Protein AF-A0A740H7C3-F1 (afdb_monomer_lite)

Radius of gyration: 22.38 Å; chains: 1; bounding box: 56×28×65 Å

pLDDT: mean 82.79, std 11.09, range [49.22, 95.62]

Secondary structure (DSSP, 8-state):
---SSS----EEEEEEE--GGGS-HHHHS----EEEEESSSEEEEEEETTEEEEEEEE-SEEEEE-HHHHGGGT--SEEEEEEEEETTS-EEEEEEEE---TT---TT-EEEEEEEEEE--SS--S---EEEEEEEEEEEGGGEEEEEEEEEETTEEEEEEEEEEE-GGG-EEEEEEEEEEEEETTEEEEEEE-

Foldseek 3Di:
DDCQFHHDFDFDFDKDWDDCVPPDQLQWDDDDKDKDFAQAFKWKFKDDPNHTQDIDTDGGTIDIDGSVRRVVSPDDAFKIWIWIQHPVRDIDIDIWGGADDRQFGYAADKTKMWDWGFGDDPDDPDGRWTKIKIKMKHHHPQQKIWIWIWIDTPFKIKIKTKMKGQPTPVHIDIDMKMWMWGHDPVDIDIDIDD

Organism: Salmonella enterica (NCBI:txid28901)

Sequence (194 aa):
TSADLFDSVPFRGFSLNKDESMIPFSQRTYYPTIRGIAKTNATVEVRQNGYLIYSTSVPPGQFEIGREQIADLGVGVGVLDVSIYEKNGQVQNYTVPYSTPVLSLPDGYSKYSVTIGRYREVNNDYIDPVFFEGTYIYGLPYGFTLFGGVQWVNIYNSYAIGASKDIGEYGALSFDWKTSVSKTDTSNENGHAY

InterPro domains:
  IPR000015 Outer membrane usher protein [PF00577] (1-194)
  IPR000015 Outer membrane usher protein [PTHR30451] (1-194)

Structure (mmCIF, N/CA/C/O backbone):
data_AF-A0A740H7C3-F1
#
_entry.id   AF-A0A740H7C3-F1
#
loop_
_atom_site.group_PDB
_atom_site.id
_atom_site.type_symbol
_atom_site.label_atom_id
_atom_site.label_alt_id
_atom_site.label_comp_id
_atom_site.label_asym_id
_atom_site.label_entity_id
_atom_site.label_seq_id
_atom_site.pdbx_PDB_ins_code
_atom_site.Cartn_x
_atom_site.Cartn_y
_atom_site.Cartn_z
_atom_site.occupancy
_atom_site.B_iso_or_equiv
_atom_site.auth_seq_id
_atom_site.auth_comp_id
_atom_site.auth_asym_id
_atom_site.auth_atom_id
_atom_site.pdbx_PDB_model_num
ATOM 1 N N . THR A 1 1 ? 6.831 2.664 -20.313 1.00 73.50 1 THR A N 1
ATOM 2 C CA . THR A 1 1 ? 6.142 1.536 -19.643 1.00 73.50 1 THR A CA 1
ATOM 3 C C . THR A 1 1 ? 5.603 2.015 -18.300 1.00 73.50 1 THR A C 1
ATOM 5 O O . THR A 1 1 ? 5.651 3.227 -18.078 1.00 73.50 1 THR A O 1
ATOM 8 N N . SER A 1 2 ? 5.043 1.160 -17.432 1.00 77.06 2 SER A N 1
ATOM 9 C CA . SER A 1 2 ? 4.686 1.613 -16.075 1.00 77.06 2 SER A CA 1
ATOM 10 C C . SER A 1 2 ? 5.958 1.816 -15.249 1.00 77.06 2 SER A C 1
ATOM 12 O O . SER A 1 2 ? 6.852 0.982 -15.303 1.00 77.06 2 SER A O 1
ATOM 14 N N . ALA A 1 3 ? 6.048 2.910 -14.491 1.00 77.56 3 ALA A N 1
ATOM 15 C CA . ALA A 1 3 ? 7.244 3.270 -13.716 1.00 77.56 3 ALA A CA 1
ATOM 16 C C . ALA A 1 3 ? 7.206 2.757 -12.262 1.00 77.56 3 ALA A C 1
ATOM 18 O O . ALA A 1 3 ? 7.859 3.324 -11.392 1.00 77.56 3 ALA A O 1
ATOM 19 N N . ASP A 1 4 ? 6.378 1.748 -11.972 1.00 79.81 4 ASP A N 1
ATOM 20 C CA . ASP A 1 4 ? 6.144 1.316 -10.589 1.00 79.81 4 ASP A CA 1
ATOM 21 C C . ASP A 1 4 ? 7.359 0.586 -9.987 1.00 79.81 4 ASP A C 1
ATOM 23 O O . ASP A 1 4 ? 7.643 0.747 -8.807 1.00 79.81 4 ASP A O 1
ATOM 27 N N . LEU A 1 5 ? 8.075 -0.227 -10.774 1.00 81.56 5 LEU A N 1
ATOM 28 C CA . LEU A 1 5 ? 9.161 -1.088 -10.269 1.00 81.56 5 LEU A CA 1
ATOM 29 C C . LEU A 1 5 ? 10.468 -0.979 -11.067 1.00 81.56 5 LEU A C 1
ATOM 31 O O . LEU A 1 5 ? 11.555 -1.108 -10.499 1.00 81.56 5 LEU A O 1
ATOM 35 N N . PHE A 1 6 ? 10.354 -0.731 -12.372 1.00 83.62 6 PHE A N 1
ATOM 36 C CA . PHE A 1 6 ? 11.463 -0.482 -13.287 1.00 83.62 6 PHE A CA 1
ATOM 37 C C . PHE A 1 6 ? 11.373 0.937 -13.842 1.00 83.62 6 PHE A C 1
ATOM 39 O O . PHE A 1 6 ? 10.309 1.562 -13.817 1.00 83.62 6 PHE A O 1
ATOM 46 N N . ASP A 1 7 ? 12.486 1.426 -14.378 1.00 81.44 7 ASP A N 1
ATOM 47 C CA . ASP A 1 7 ? 12.512 2.719 -15.048 1.00 81.44 7 ASP A CA 1
ATOM 48 C C . ASP A 1 7 ? 11.622 2.696 -16.294 1.00 81.44 7 ASP A C 1
ATOM 50 O O . ASP A 1 7 ? 11.634 1.752 -17.089 1.00 81.44 7 ASP A O 1
ATOM 54 N N . SER A 1 8 ? 10.837 3.758 -16.479 1.00 83.31 8 SER A N 1
ATOM 55 C CA . SER A 1 8 ? 9.930 3.831 -17.619 1.00 83.31 8 SER A CA 1
ATOM 56 C C . SER A 1 8 ? 10.701 4.056 -18.909 1.00 83.31 8 SER A C 1
ATOM 58 O O . SER A 1 8 ? 11.404 5.055 -19.063 1.00 83.31 8 SER A O 1
ATOM 60 N N . VAL A 1 9 ? 10.488 3.165 -19.876 1.00 83.31 9 VAL A N 1
ATOM 61 C CA . VAL A 1 9 ? 11.081 3.295 -21.209 1.00 83.31 9 VAL A CA 1
ATOM 62 C C . VAL A 1 9 ? 10.035 3.651 -22.273 1.00 83.31 9 VAL A C 1
ATOM 64 O O . VAL A 1 9 ? 8.905 3.138 -22.233 1.00 83.31 9 VAL A O 1
ATOM 67 N N . PRO A 1 10 ? 10.366 4.527 -23.243 1.00 85.31 10 PRO A N 1
ATOM 68 C CA . PRO A 1 10 ? 9.538 4.761 -24.420 1.00 85.31 10 PRO A CA 1
ATOM 69 C C . PRO A 1 10 ? 9.540 3.532 -25.335 1.00 85.31 10 PRO A C 1
ATOM 71 O O . PRO A 1 10 ? 10.574 2.919 -25.593 1.00 85.31 10 PRO A O 1
ATOM 74 N N . PHE A 1 11 ? 8.369 3.179 -25.865 1.00 88.12 11 PHE A N 1
ATOM 75 C CA . PHE A 1 11 ? 8.230 2.004 -26.717 1.00 88.12 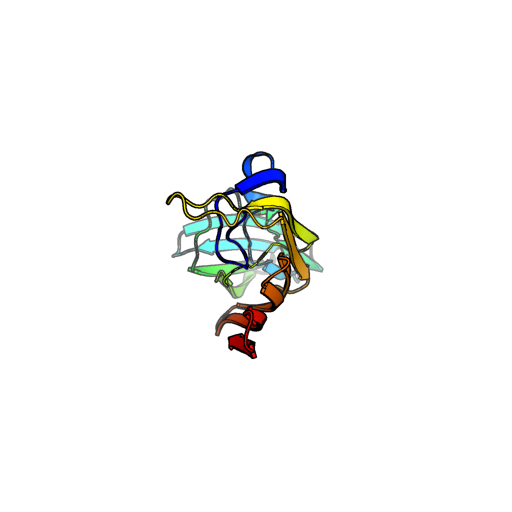11 PHE A CA 1
ATOM 76 C C . PHE A 1 11 ? 7.141 2.154 -27.771 1.00 88.12 11 PHE A C 1
ATOM 78 O O . PHE A 1 11 ? 6.242 2.992 -27.662 1.00 88.12 11 PHE A O 1
ATOM 85 N N . ARG A 1 12 ? 7.207 1.285 -28.781 1.00 89.56 12 ARG A N 1
ATOM 86 C CA . ARG A 1 12 ? 6.117 1.024 -29.722 1.00 89.56 12 ARG A CA 1
ATOM 87 C C . ARG A 1 12 ? 5.701 -0.438 -29.612 1.00 89.56 12 ARG A C 1
ATOM 89 O O . ARG A 1 12 ? 6.510 -1.331 -29.851 1.00 89.56 12 ARG A O 1
ATOM 96 N N . GLY A 1 13 ? 4.441 -0.685 -29.272 1.00 90.44 13 GLY A N 1
ATOM 97 C CA . GLY A 1 13 ? 3.931 -2.040 -29.086 1.00 90.44 13 GLY A CA 1
ATOM 98 C C . GLY A 1 13 ? 2.593 -2.063 -28.366 1.00 90.44 13 GLY A C 1
ATOM 99 O O . GLY A 1 13 ? 1.791 -1.141 -28.511 1.00 90.44 13 GLY A O 1
ATOM 100 N N . PHE A 1 14 ? 2.381 -3.116 -27.586 1.00 92.69 14 PHE A N 1
ATOM 101 C CA . PHE A 1 14 ? 1.163 -3.354 -26.826 1.00 92.69 14 PHE A CA 1
ATOM 102 C C . PHE A 1 14 ? 1.456 -3.271 -25.333 1.00 92.69 14 PHE A C 1
ATOM 104 O O . PHE A 1 14 ? 2.498 -3.726 -24.865 1.00 92.69 14 PHE A O 1
ATOM 111 N N . SER A 1 15 ? 0.523 -2.700 -24.582 1.00 92.19 15 SER A N 1
ATOM 112 C CA . SER A 1 15 ? 0.610 -2.622 -23.131 1.00 92.19 15 SER A CA 1
ATOM 113 C C . SER A 1 15 ? -0.772 -2.829 -22.537 1.00 92.19 15 SER A C 1
ATOM 115 O O . SER A 1 15 ? -1.747 -2.233 -22.995 1.00 92.19 15 SER A O 1
ATOM 117 N N . LEU A 1 16 ? -0.845 -3.714 -21.553 1.00 93.00 16 LEU A N 1
ATOM 118 C CA . LEU A 1 16 ? -2.026 -4.018 -20.769 1.00 93.00 16 LEU A CA 1
ATOM 119 C C . LEU A 1 16 ? -1.746 -3.571 -19.340 1.00 93.00 16 LEU A C 1
ATOM 121 O O . LEU A 1 16 ? -0.880 -4.130 -18.673 1.00 93.00 16 LEU A O 1
ATOM 125 N N . ASN A 1 17 ? -2.497 -2.579 -18.876 1.00 89.50 17 ASN A N 1
ATOM 126 C CA . ASN A 1 17 ? -2.363 -2.027 -17.536 1.00 89.50 17 ASN A CA 1
ATOM 127 C C . ASN A 1 17 ? -3.729 -1.982 -16.873 1.00 89.50 17 ASN A C 1
ATOM 129 O O . ASN A 1 17 ? -4.751 -1.814 -17.543 1.00 89.50 17 ASN A O 1
ATOM 133 N N . LYS A 1 18 ? -3.736 -2.076 -15.547 1.00 85.62 18 LYS A N 1
ATOM 134 C CA . LYS A 1 18 ? -4.922 -1.754 -14.762 1.00 85.62 18 LYS A CA 1
ATOM 135 C C . LYS A 1 18 ? -5.112 -0.234 -14.722 1.00 85.62 18 LYS A C 1
ATOM 137 O O . LYS A 1 18 ? -4.229 0.480 -14.257 1.00 85.62 18 LYS A O 1
ATOM 142 N N . ASP A 1 19 ? -6.256 0.250 -15.203 1.00 84.62 19 ASP A N 1
ATOM 143 C CA . ASP A 1 19 ? -6.607 1.672 -15.145 1.00 84.62 19 ASP A CA 1
ATOM 144 C C . ASP A 1 19 ? -7.125 2.042 -13.745 1.00 84.62 19 ASP A C 1
ATOM 146 O O . ASP A 1 19 ? -8.207 1.628 -13.326 1.00 84.62 19 ASP A O 1
ATOM 150 N N . GLU A 1 20 ? -6.335 2.818 -13.004 1.00 79.06 20 GLU A N 1
ATOM 151 C CA . GLU A 1 20 ? -6.676 3.265 -11.650 1.00 79.06 20 GLU A CA 1
ATOM 152 C C . GLU A 1 20 ? -7.762 4.352 -11.632 1.00 79.06 20 GLU A C 1
ATOM 154 O O . GLU A 1 20 ? -8.421 4.542 -10.606 1.00 79.06 20 GLU A O 1
ATOM 159 N N . SER A 1 21 ? -7.988 5.055 -12.747 1.00 78.88 21 SER A N 1
ATOM 160 C CA . SER A 1 21 ? -9.022 6.091 -12.841 1.00 78.88 21 SER A CA 1
ATOM 161 C C . SER A 1 21 ? -10.435 5.503 -12.842 1.00 78.88 21 SER A C 1
ATOM 163 O O . SER A 1 21 ? -11.366 6.139 -12.350 1.00 78.88 21 SER A O 1
ATOM 165 N N . MET A 1 22 ? -10.577 4.259 -13.310 1.00 84.75 22 MET A N 1
ATOM 166 C CA . MET A 1 22 ? -11.839 3.513 -13.319 1.00 84.75 22 MET A CA 1
ATOM 167 C C . MET A 1 22 ? -12.212 2.934 -11.949 1.00 84.75 22 MET A C 1
ATOM 169 O O . MET A 1 22 ? -13.297 2.378 -11.787 1.00 84.75 22 MET A O 1
ATOM 173 N N . ILE A 1 23 ? -11.315 3.032 -10.968 1.00 80.44 23 ILE A N 1
ATOM 174 C CA . ILE A 1 23 ? -11.479 2.439 -9.644 1.00 80.44 23 ILE A CA 1
ATOM 175 C C . ILE A 1 23 ? -11.736 3.564 -8.642 1.00 80.44 23 ILE A C 1
ATOM 177 O O . ILE A 1 23 ? -10.980 4.541 -8.635 1.00 80.44 23 ILE A O 1
ATOM 181 N N . PRO A 1 24 ? -12.774 3.452 -7.789 1.00 78.12 24 PRO A N 1
ATOM 182 C CA . PRO A 1 24 ? -13.050 4.442 -6.756 1.00 78.12 24 PRO A CA 1
ATOM 183 C C . PRO A 1 24 ? -11.811 4.746 -5.915 1.00 78.12 24 PRO A C 1
ATOM 185 O O . PRO A 1 24 ? -11.009 3.857 -5.620 1.00 78.12 24 PRO A O 1
ATOM 188 N N . PHE A 1 25 ? -11.657 6.007 -5.513 1.00 71.38 25 PHE A N 1
ATOM 189 C CA . PHE A 1 25 ? -10.492 6.457 -4.751 1.00 71.38 25 PHE A CA 1
ATOM 190 C C . PHE A 1 25 ? -10.277 5.623 -3.479 1.00 71.38 25 PHE A C 1
ATOM 192 O O . PHE A 1 25 ? -9.161 5.169 -3.215 1.00 71.38 25 PHE A O 1
ATOM 199 N N . SER A 1 26 ? -11.370 5.306 -2.782 1.00 70.50 26 SER A N 1
ATOM 200 C CA . SER A 1 26 ? -11.399 4.427 -1.613 1.00 70.50 2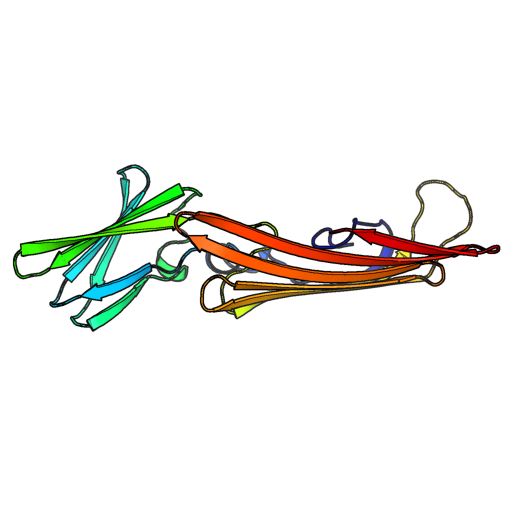6 SER A CA 1
ATOM 201 C C . SER A 1 26 ? -10.861 3.015 -1.827 1.00 70.50 26 SER A C 1
ATOM 203 O O . SER A 1 26 ? -10.444 2.370 -0.867 1.00 70.50 26 SER A O 1
ATOM 205 N N . GLN A 1 27 ? -10.823 2.526 -3.067 1.00 72.12 27 GLN A N 1
ATOM 206 C CA . GLN A 1 27 ? -10.360 1.178 -3.391 1.00 72.12 27 GLN A CA 1
ATOM 207 C C . GLN A 1 27 ? -8.913 1.121 -3.888 1.00 72.12 27 GLN A C 1
ATOM 209 O O . GLN A 1 27 ? -8.320 0.045 -3.811 1.00 72.12 27 GLN A O 1
ATOM 214 N N . ARG A 1 28 ? -8.346 2.234 -4.377 1.00 71.00 28 ARG A N 1
ATOM 215 C CA . ARG A 1 28 ? -6.981 2.285 -4.942 1.00 71.00 28 ARG A CA 1
ATOM 216 C C . ARG A 1 28 ? -5.922 2.834 -3.987 1.00 71.00 28 ARG A C 1
ATOM 218 O O . ARG A 1 28 ? -4.753 2.497 -4.136 1.00 71.00 28 ARG A O 1
ATOM 225 N N . THR A 1 29 ? -6.313 3.653 -3.013 1.00 71.00 29 THR A N 1
ATOM 226 C CA . THR A 1 29 ? -5.386 4.242 -2.037 1.00 71.00 29 THR A CA 1
ATOM 227 C C . THR A 1 29 ? -5.324 3.376 -0.785 1.00 71.00 29 THR A C 1
ATOM 229 O O . THR A 1 29 ? -6.358 2.925 -0.293 1.00 71.00 29 THR A O 1
ATOM 232 N N . TYR A 1 30 ? -4.118 3.124 -0.274 1.00 71.75 30 TYR A N 1
ATOM 233 C CA . TYR A 1 30 ? -3.918 2.404 0.985 1.00 71.75 30 TYR A CA 1
ATOM 234 C C . TYR A 1 30 ? -4.510 3.184 2.169 1.00 71.75 30 TYR A C 1
ATOM 236 O O . TYR A 1 30 ? -4.245 4.372 2.309 1.00 71.75 30 TYR A O 1
ATOM 244 N N . TYR A 1 31 ? -5.267 2.503 3.034 1.00 76.56 31 TYR A N 1
ATOM 245 C CA . TYR A 1 31 ? -5.774 3.041 4.300 1.00 76.56 31 TYR A CA 1
ATOM 246 C C . TYR A 1 31 ? -5.578 2.017 5.418 1.00 76.56 31 TYR A C 1
ATOM 248 O O . TYR A 1 31 ? -5.828 0.825 5.191 1.00 76.56 31 TYR A O 1
ATOM 256 N N . PRO A 1 32 ? -5.210 2.456 6.633 1.00 75.25 32 PRO A N 1
ATOM 257 C CA . PRO A 1 32 ? -5.141 1.568 7.773 1.00 75.25 32 PRO A CA 1
ATOM 258 C C . PRO A 1 32 ? -6.554 1.130 8.155 1.00 75.25 32 PRO A C 1
ATOM 260 O O . PRO A 1 32 ? -7.520 1.891 8.085 1.00 75.25 32 PRO A O 1
ATOM 263 N N . THR A 1 33 ? -6.672 -0.127 8.564 1.00 83.81 33 THR A N 1
ATOM 264 C CA . THR A 1 33 ? -7.936 -0.693 9.033 1.00 83.81 33 THR A CA 1
ATOM 265 C C . THR A 1 33 ? -8.017 -0.543 10.546 1.00 83.81 33 THR A C 1
ATOM 267 O O . THR A 1 33 ? -7.165 -1.060 11.269 1.00 83.81 33 THR A O 1
ATOM 270 N N . ILE A 1 34 ? -9.040 0.156 11.035 1.00 86.50 34 ILE A N 1
ATOM 271 C CA . ILE A 1 34 ? -9.227 0.411 12.465 1.00 86.50 34 ILE A CA 1
ATOM 272 C C . ILE A 1 34 ? -9.966 -0.784 13.068 1.00 86.50 34 ILE A C 1
ATOM 274 O O . ILE A 1 34 ? -11.117 -1.055 12.723 1.00 86.50 34 ILE A O 1
ATOM 278 N N . ARG A 1 35 ? -9.301 -1.504 13.973 1.00 89.62 35 ARG A N 1
ATOM 279 C CA . ARG A 1 35 ? -9.849 -2.685 14.653 1.00 89.62 35 ARG A CA 1
ATOM 280 C C . ARG A 1 35 ? -9.945 -2.443 16.148 1.00 89.62 35 ARG A C 1
ATOM 282 O O . ARG A 1 35 ? -9.013 -1.923 16.754 1.00 89.62 35 ARG A O 1
ATOM 289 N N . GLY A 1 36 ? -11.040 -2.893 16.748 1.00 90.06 36 GLY A N 1
ATOM 290 C CA . GLY A 1 36 ? -11.251 -2.774 18.185 1.00 90.06 36 GLY A CA 1
ATOM 291 C C . GLY A 1 36 ? -12.279 -3.761 18.721 1.00 90.06 36 GLY A C 1
ATOM 292 O O . GLY A 1 36 ? -12.881 -4.538 17.978 1.00 90.06 36 GLY A O 1
ATOM 293 N N . ILE A 1 37 ? -12.463 -3.735 20.042 1.00 93.19 37 ILE A N 1
ATOM 294 C CA . ILE A 1 37 ? -13.477 -4.525 20.746 1.00 93.19 37 ILE A CA 1
ATOM 295 C C . ILE A 1 37 ? -14.329 -3.573 21.581 1.00 93.19 37 ILE A C 1
ATOM 297 O O . ILE A 1 37 ? -13.824 -2.927 22.502 1.00 93.19 37 ILE A O 1
ATOM 301 N N . ALA A 1 38 ? -15.623 -3.516 21.276 1.00 93.44 38 ALA A N 1
ATOM 302 C CA . ALA A 1 38 ? -16.614 -2.811 22.076 1.00 93.44 38 ALA A CA 1
ATOM 303 C C . ALA A 1 38 ? -17.190 -3.757 23.139 1.00 93.44 38 ALA A C 1
ATOM 305 O O . ALA A 1 38 ? -17.605 -4.878 22.835 1.00 93.44 38 ALA A O 1
ATOM 306 N N . LYS A 1 39 ? -17.216 -3.325 24.402 1.00 92.12 39 LYS A N 1
ATOM 307 C CA . LYS A 1 39 ? -17.779 -4.113 25.514 1.00 92.12 39 LYS A CA 1
ATOM 308 C C . LYS A 1 39 ? -19.305 -4.018 25.563 1.00 92.12 39 LYS A C 1
ATOM 310 O O . LYS A 1 39 ? -19.961 -4.915 26.087 1.00 92.12 39 LYS A O 1
ATOM 315 N N . THR A 1 40 ? -19.866 -2.929 25.049 1.00 93.31 40 THR A N 1
ATOM 316 C CA . THR A 1 40 ? -21.300 -2.628 25.009 1.00 93.31 40 THR A CA 1
ATOM 317 C C . THR A 1 40 ? -21.687 -2.073 23.636 1.00 93.31 40 THR A C 1
ATOM 319 O O . THR A 1 40 ? -20.862 -2.029 22.729 1.00 93.31 40 THR A O 1
ATOM 322 N N . ASN A 1 41 ? -22.944 -1.646 23.466 1.00 94.06 41 ASN A N 1
ATOM 323 C CA . ASN A 1 41 ? -23.293 -0.806 22.321 1.00 94.06 41 ASN A CA 1
ATOM 324 C C . ASN A 1 41 ? -22.531 0.509 22.467 1.00 94.06 41 ASN A C 1
ATOM 326 O O . ASN A 1 41 ? -22.839 1.291 23.370 1.00 94.06 41 ASN A O 1
ATOM 330 N N . ALA A 1 42 ? -21.542 0.717 21.610 1.00 95.00 42 ALA A N 1
ATOM 331 C CA . ALA A 1 42 ? -20.621 1.833 21.712 1.00 95.00 42 ALA A CA 1
ATOM 332 C C . ALA A 1 42 ? -20.734 2.751 20.496 1.00 95.00 42 ALA A C 1
ATOM 334 O O . ALA A 1 42 ? -21.145 2.331 19.412 1.00 95.00 42 ALA A O 1
ATOM 335 N N . THR A 1 43 ? -20.347 4.007 20.678 1.00 95.62 43 THR A N 1
ATOM 336 C CA . THR A 1 43 ? -20.102 4.935 19.573 1.00 95.62 43 THR A CA 1
ATOM 337 C C . THR A 1 43 ? -18.601 5.028 19.362 1.00 95.62 43 THR A C 1
ATOM 339 O O . THR A 1 43 ? -17.869 5.362 20.291 1.00 95.62 43 THR A O 1
ATOM 342 N N . VAL A 1 44 ? -18.140 4.717 18.157 1.00 95.12 44 VAL A N 1
ATOM 343 C CA . VAL A 1 44 ? -16.738 4.846 17.762 1.00 95.12 44 VAL A CA 1
ATOM 344 C C . VAL A 1 44 ? -16.582 6.148 17.000 1.00 95.12 44 VAL A C 1
ATOM 346 O O . VAL A 1 44 ? -17.235 6.354 15.978 1.00 95.12 44 VAL A O 1
ATOM 349 N N . GLU A 1 45 ? -15.711 7.014 17.496 1.00 94.31 45 GLU A N 1
ATOM 350 C CA . GLU A 1 45 ? -15.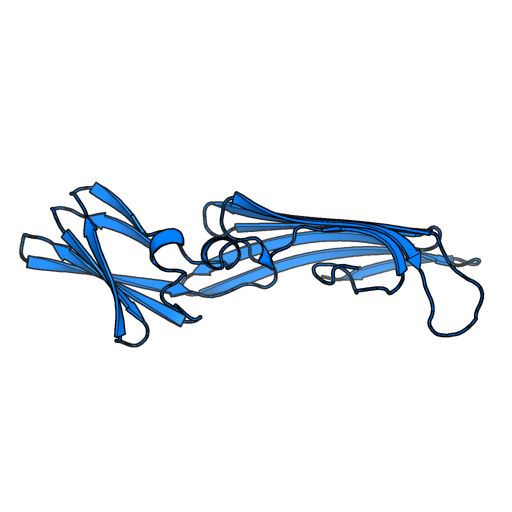324 8.258 16.846 1.00 94.31 45 GLU A CA 1
ATOM 351 C C . GLU A 1 45 ? -13.873 8.172 16.388 1.00 94.31 45 GLU A C 1
ATOM 353 O O . GLU A 1 45 ? -12.998 7.762 17.148 1.00 94.31 45 GLU A O 1
ATOM 358 N N . VAL A 1 46 ? -13.626 8.584 15.149 1.00 91.69 46 VAL A N 1
ATOM 359 C CA . VAL A 1 46 ? -12.293 8.683 14.556 1.00 91.69 46 VAL A CA 1
ATOM 360 C C . VAL A 1 46 ? -12.017 10.152 14.288 1.00 91.69 46 VAL A C 1
ATOM 362 O O . VAL A 1 46 ? -12.738 10.803 13.522 1.00 91.69 46 VAL A O 1
ATOM 365 N N . ARG A 1 47 ? -10.976 10.680 14.927 1.00 90.69 47 ARG A N 1
ATOM 366 C CA . ARG A 1 47 ? -10.506 12.049 14.745 1.00 90.69 47 ARG A CA 1
ATOM 367 C C . ARG A 1 47 ? -9.143 12.068 14.069 1.00 90.69 47 ARG A C 1
ATOM 369 O O . ARG A 1 47 ? -8.344 11.158 14.240 1.00 90.69 47 ARG A O 1
ATOM 376 N N . GLN A 1 48 ? -8.869 13.125 13.319 1.00 86.31 48 GLN A N 1
ATOM 377 C CA . GLN A 1 48 ? -7.547 13.402 12.769 1.00 86.31 48 GLN A CA 1
ATOM 378 C C . GLN A 1 48 ? -7.215 14.868 13.017 1.00 86.31 48 GLN A C 1
ATOM 380 O O . GLN A 1 48 ? -8.014 15.748 12.696 1.00 86.31 48 GLN A O 1
ATOM 385 N N . ASN A 1 49 ? -6.048 15.142 13.607 1.00 84.75 49 ASN A N 1
ATOM 386 C CA . ASN A 1 49 ? -5.643 16.500 13.997 1.00 84.75 49 ASN A CA 1
ATOM 387 C C . ASN A 1 49 ? -6.721 17.222 14.839 1.00 84.75 49 ASN A C 1
ATOM 389 O O . ASN A 1 49 ? -6.954 18.419 14.679 1.00 84.75 49 ASN A O 1
ATOM 393 N N . GLY A 1 50 ? -7.426 16.475 15.698 1.00 83.25 50 GLY A N 1
ATOM 394 C CA . GLY A 1 50 ? -8.522 16.981 16.532 1.00 83.25 50 GLY A CA 1
ATOM 395 C C . GLY A 1 50 ? -9.880 17.156 15.835 1.00 83.25 50 GLY A C 1
ATOM 396 O O . GLY A 1 50 ? -10.874 17.388 16.521 1.00 83.25 50 GLY A O 1
ATOM 397 N N . TYR A 1 51 ? -9.972 16.996 14.512 1.00 87.44 51 TYR A N 1
ATOM 398 C CA . TYR A 1 51 ? -11.236 17.071 13.771 1.00 87.44 51 TYR A CA 1
ATOM 399 C C . TYR A 1 51 ? -11.928 15.713 13.715 1.00 87.44 51 TYR A C 1
ATOM 401 O O . TYR A 1 51 ? -11.281 14.711 13.427 1.00 87.44 51 TYR A O 1
ATOM 409 N N . LEU A 1 52 ? -13.242 15.672 13.955 1.00 89.81 52 LEU A N 1
ATOM 410 C CA . LEU A 1 52 ? -14.045 14.460 13.782 1.00 89.81 52 LEU A CA 1
ATOM 411 C C . LEU A 1 52 ? -14.189 14.140 12.296 1.00 89.81 52 LEU A C 1
ATOM 413 O O . LEU A 1 52 ? -14.799 14.907 11.556 1.00 89.81 52 LEU A O 1
ATOM 417 N N . ILE A 1 53 ? -13.642 12.998 11.891 1.00 88.00 53 ILE A N 1
ATOM 418 C CA . ILE A 1 53 ? -13.707 12.529 10.510 1.00 88.00 53 ILE A CA 1
ATOM 419 C C . ILE A 1 53 ? -14.851 11.538 10.343 1.00 88.00 53 ILE A C 1
ATOM 421 O O . ILE A 1 53 ? -15.624 11.643 9.398 1.00 88.00 53 ILE A O 1
ATOM 425 N N . TYR A 1 54 ? -14.987 10.595 11.274 1.00 90.44 54 TYR A N 1
ATOM 426 C CA . TYR A 1 54 ? -15.970 9.523 11.179 1.00 90.44 54 TYR A CA 1
ATOM 427 C C . TYR A 1 54 ? -16.573 9.213 12.548 1.00 90.44 54 TYR A C 1
ATOM 429 O O . TYR A 1 54 ? -15.871 9.226 13.558 1.00 90.44 54 TYR A O 1
ATOM 437 N N . SER A 1 55 ? -17.874 8.935 12.590 1.00 93.19 55 SER A N 1
ATOM 438 C CA . SER A 1 55 ? -18.580 8.513 13.801 1.00 93.19 55 SER A CA 1
ATOM 439 C C . SER A 1 55 ? -19.623 7.465 13.442 1.00 93.19 55 SER A C 1
ATOM 441 O O . SER A 1 55 ? -20.425 7.674 12.530 1.00 93.19 55 SER A O 1
ATOM 443 N N . THR A 1 56 ? -19.605 6.329 14.136 1.00 94.25 56 THR A N 1
ATOM 444 C CA . THR A 1 56 ? -20.562 5.239 13.912 1.00 94.25 56 THR A CA 1
ATOM 445 C C . THR A 1 56 ? -20.880 4.496 15.207 1.00 94.25 56 THR A C 1
ATOM 447 O O . THR A 1 56 ? -20.061 4.453 16.125 1.00 94.25 56 THR A O 1
ATOM 450 N N . SER A 1 57 ? -22.071 3.900 15.298 1.00 94.44 57 SER A N 1
ATOM 451 C CA . SER A 1 57 ? -22.438 3.042 16.428 1.00 94.44 57 SER A CA 1
ATOM 452 C C . SER A 1 57 ? -22.181 1.580 16.085 1.00 94.44 57 SER A C 1
ATOM 454 O O . SER A 1 57 ? -22.610 1.098 15.037 1.00 94.44 57 SER A O 1
ATOM 456 N N . VAL A 1 58 ? -21.494 0.873 16.981 1.00 94.44 58 VAL A N 1
ATOM 457 C CA . VAL A 1 58 ? -21.139 -0.539 16.825 1.00 94.44 58 VAL A CA 1
ATOM 458 C C . VAL A 1 58 ? -21.812 -1.384 17.914 1.00 94.44 58 VAL A C 1
ATOM 460 O O . VAL A 1 58 ? -21.943 -0.931 19.059 1.00 94.44 58 VAL A O 1
ATOM 463 N N . PRO A 1 59 ? -22.260 -2.608 17.585 1.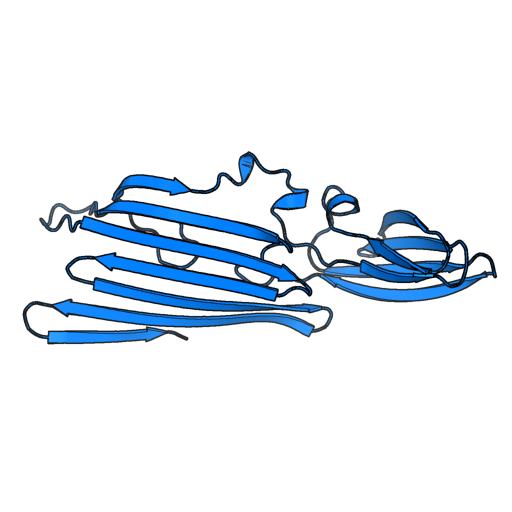00 94.56 59 PRO A N 1
ATOM 464 C CA . PRO A 1 59 ? -22.752 -3.553 18.581 1.00 94.56 59 PRO A CA 1
ATOM 465 C C . PRO A 1 59 ? -21.605 -4.053 19.483 1.00 94.56 59 PRO A C 1
ATOM 467 O O . PRO A 1 59 ? -20.431 -3.846 19.163 1.00 94.56 59 PRO A O 1
ATOM 470 N N . PRO A 1 60 ? -21.908 -4.747 20.595 1.00 94.44 60 PRO A N 1
ATOM 471 C CA . PRO A 1 60 ? -20.893 -5.297 21.477 1.00 94.44 60 PRO A CA 1
ATOM 472 C C . PRO A 1 60 ? -20.161 -6.427 20.746 1.00 94.44 60 PRO A C 1
ATOM 474 O O . PRO A 1 60 ? -20.798 -7.319 20.180 1.00 94.44 60 PRO A O 1
ATOM 477 N N . GLY A 1 61 ? -18.832 -6.409 20.778 1.00 93.44 61 GLY A N 1
ATOM 478 C CA . GLY A 1 61 ? -17.985 -7.376 20.089 1.00 93.44 61 GLY A CA 1
ATOM 479 C C . GLY A 1 61 ? -16.843 -6.734 19.307 1.00 93.44 61 GLY A C 1
ATOM 480 O O . GLY A 1 61 ? -16.526 -5.554 19.466 1.00 93.44 61 GLY A O 1
ATOM 481 N N . GLN A 1 62 ? -16.188 -7.551 18.482 1.00 93.31 62 GLN A N 1
ATOM 482 C CA . GLN A 1 62 ? -15.164 -7.081 17.554 1.00 93.31 62 GLN A CA 1
ATOM 483 C C . GLN A 1 62 ? -15.802 -6.234 16.454 1.00 93.31 62 GLN A C 1
ATOM 485 O O . GLN A 1 62 ? -16.831 -6.613 15.896 1.00 93.31 62 GLN A O 1
ATOM 490 N N . PHE A 1 63 ? -15.163 -5.117 16.125 1.00 92.50 63 PHE A N 1
ATOM 491 C CA . PHE A 1 63 ? -15.548 -4.285 14.995 1.00 92.50 63 PHE A CA 1
ATOM 492 C C . PHE A 1 63 ? -14.334 -3.949 14.133 1.00 92.50 63 PHE A C 1
ATOM 494 O O . PHE A 1 63 ? -13.190 -3.920 14.601 1.00 92.50 63 PHE A O 1
ATOM 501 N N . GLU A 1 64 ? -14.620 -3.668 12.868 1.00 90.69 64 GLU A N 1
ATOM 502 C CA . GLU A 1 64 ? -13.651 -3.218 11.884 1.00 90.69 64 GLU A CA 1
ATOM 503 C C . GLU A 1 64 ? -14.229 -2.018 11.127 1.00 90.69 64 GLU A C 1
ATOM 505 O O . GLU A 1 64 ? -15.310 -2.103 10.543 1.00 90.69 64 GLU A O 1
ATOM 510 N N . ILE A 1 65 ? -13.508 -0.900 11.152 1.00 87.75 65 ILE A N 1
ATOM 511 C CA . ILE A 1 65 ? -13.781 0.271 10.317 1.00 87.75 65 ILE A CA 1
ATOM 512 C C . ILE A 1 65 ? -12.714 0.271 9.226 1.00 87.75 65 ILE A C 1
ATOM 514 O O . ILE A 1 65 ? -11.536 0.546 9.470 1.00 87.75 65 ILE A O 1
ATOM 518 N N . GLY A 1 66 ? -13.139 -0.123 8.028 1.00 82.06 66 GLY A N 1
ATOM 519 C CA . GLY A 1 66 ? -12.278 -0.256 6.860 1.00 82.06 66 GLY A CA 1
ATOM 520 C C . GLY A 1 66 ? -12.301 0.971 5.951 1.00 82.06 66 GLY A C 1
ATOM 521 O O . GLY A 1 66 ? -13.087 1.904 6.124 1.00 82.06 66 GLY A O 1
ATOM 522 N N . ARG A 1 67 ? -11.462 0.922 4.912 1.00 74.62 67 ARG A N 1
ATOM 523 C CA . ARG A 1 67 ? -11.302 1.982 3.901 1.00 74.62 67 ARG A CA 1
ATOM 524 C C . ARG A 1 67 ? -12.608 2.464 3.270 1.00 74.62 67 ARG A C 1
ATOM 526 O O . ARG A 1 67 ? -12.757 3.657 3.061 1.00 74.62 67 ARG A O 1
ATOM 533 N N . GLU A 1 68 ? -13.570 1.580 3.016 1.00 73.94 68 GLU A N 1
ATOM 534 C CA . GLU A 1 68 ? -14.843 1.942 2.367 1.00 73.94 68 GLU A CA 1
ATOM 535 C C . GLU A 1 68 ? -15.639 2.989 3.157 1.00 73.94 68 GLU A C 1
ATOM 537 O O . GLU A 1 68 ? -16.444 3.716 2.588 1.00 73.94 68 GLU A O 1
ATOM 542 N N . GLN A 1 69 ? -15.403 3.074 4.468 1.00 81.88 69 GLN A N 1
ATOM 543 C CA . GLN A 1 69 ? -16.116 3.978 5.364 1.00 81.88 69 GLN A CA 1
ATOM 544 C C . GLN A 1 69 ? -15.394 5.318 5.538 1.00 81.88 69 GLN A C 1
ATOM 546 O O . GLN A 1 69 ? -16.051 6.327 5.772 1.00 81.88 69 GLN A O 1
ATOM 551 N N . ILE A 1 70 ? -14.059 5.333 5.441 1.00 78.75 70 ILE A N 1
ATOM 552 C CA . ILE A 1 70 ? -13.234 6.489 5.837 1.00 78.75 70 ILE A CA 1
ATOM 553 C C . ILE A 1 70 ? -12.416 7.106 4.701 1.00 78.75 70 ILE A C 1
ATOM 555 O O . ILE A 1 70 ? -11.961 8.240 4.823 1.00 78.75 70 ILE A O 1
ATOM 559 N N . ALA A 1 71 ? -12.221 6.396 3.592 1.00 72.12 71 ALA A N 1
ATOM 560 C CA . ALA A 1 71 ? -11.304 6.827 2.546 1.00 72.12 71 ALA A CA 1
ATOM 561 C C . ALA A 1 71 ? -11.784 8.060 1.773 1.00 72.12 71 ALA A C 1
ATOM 563 O O . ALA A 1 71 ? -10.996 8.957 1.474 1.00 72.12 71 ALA A O 1
ATOM 564 N N . ASP A 1 72 ? -13.087 8.137 1.506 1.00 69.56 72 ASP A N 1
ATOM 565 C CA . ASP A 1 72 ? -13.686 9.263 0.784 1.00 69.56 72 ASP A CA 1
ATOM 566 C C . ASP A 1 72 ? -13.871 10.505 1.682 1.00 69.56 72 ASP A C 1
ATOM 568 O O . ASP A 1 72 ? -14.272 11.566 1.207 1.00 69.56 72 ASP A O 1
ATOM 572 N N . LEU A 1 73 ? -13.524 10.408 2.973 1.00 75.19 73 LEU A N 1
ATOM 573 C CA . LEU A 1 73 ? -13.614 11.501 3.951 1.00 75.19 73 LEU A CA 1
ATOM 574 C C . LEU A 1 73 ? -12.364 12.397 3.974 1.00 75.19 73 LEU A C 1
ATOM 576 O O . LEU A 1 73 ? -12.238 13.260 4.838 1.00 75.19 73 LEU A O 1
ATOM 580 N N . GLY A 1 74 ? -11.432 12.202 3.033 1.00 63.56 74 GLY A N 1
ATOM 581 C CA . GLY A 1 74 ? -10.251 13.057 2.885 1.00 63.56 74 GLY A CA 1
ATOM 582 C C . GLY A 1 74 ? -9.174 12.841 3.950 1.00 63.56 74 GLY A C 1
ATOM 583 O O . GLY A 1 74 ? -8.381 13.746 4.201 1.00 63.56 74 GLY A O 1
ATOM 584 N N . VAL A 1 75 ? -9.133 11.656 4.571 1.00 68.69 75 VAL A N 1
ATOM 585 C CA . VAL A 1 75 ? -8.101 11.284 5.549 1.00 68.69 75 VAL A CA 1
ATOM 586 C C . VAL A 1 75 ? -6.719 11.328 4.889 1.00 68.69 75 VAL A C 1
ATOM 588 O O . VAL A 1 75 ? -6.432 10.556 3.971 1.00 68.69 75 VAL A O 1
ATOM 591 N N . GLY A 1 76 ? -5.864 12.238 5.358 1.00 69.19 76 GLY A N 1
ATOM 592 C CA . GLY A 1 76 ? -4.478 12.379 4.902 1.00 69.19 76 GLY A CA 1
ATOM 593 C C . GLY A 1 76 ? -3.505 11.561 5.748 1.00 69.19 76 GLY A C 1
ATOM 594 O O . GLY A 1 76 ? -3.887 11.036 6.786 1.00 69.19 76 GLY A O 1
ATOM 595 N N . VAL A 1 77 ? -2.239 11.474 5.333 1.00 70.62 77 VAL A N 1
ATOM 596 C CA . VAL A 1 77 ? -1.161 10.853 6.132 1.00 70.62 77 VAL A CA 1
ATOM 597 C C . VAL A 1 77 ? -1.074 11.532 7.505 1.00 70.62 77 VAL A C 1
ATOM 599 O O . VAL A 1 77 ? -1.172 12.757 7.594 1.00 70.62 77 VAL A O 1
ATOM 602 N N . GLY A 1 78 ? -0.895 10.761 8.578 1.00 75.75 78 GLY A N 1
ATOM 603 C CA . GLY A 1 78 ? -0.848 11.301 9.935 1.00 75.75 78 GLY A CA 1
ATOM 604 C C . GLY A 1 78 ? -1.346 10.316 10.981 1.00 75.75 78 GLY A C 1
ATOM 605 O O . GLY A 1 78 ? -1.220 9.110 10.829 1.00 75.75 78 GLY A O 1
ATOM 606 N N . VAL A 1 79 ? -1.907 10.830 12.066 1.00 81.94 79 VAL A N 1
ATOM 607 C CA . VAL A 1 79 ? -2.337 10.027 13.211 1.00 81.94 79 VAL A CA 1
ATOM 608 C C . VAL A 1 79 ? -3.860 10.095 13.342 1.00 81.94 79 VAL A C 1
ATOM 610 O O . VAL A 1 79 ? -4.424 11.188 13.275 1.00 81.94 79 VAL A O 1
ATOM 613 N N . LEU A 1 80 ? -4.522 8.942 13.481 1.00 87.38 80 LEU A N 1
ATOM 614 C CA . LEU A 1 80 ? -5.963 8.840 13.730 1.00 87.38 80 LEU A CA 1
ATOM 615 C C . LEU A 1 80 ? -6.207 8.552 15.210 1.00 87.38 80 LEU A C 1
ATOM 617 O O . LEU A 1 80 ? -5.786 7.520 15.724 1.00 87.38 80 LEU A O 1
ATOM 621 N N . ASP A 1 81 ? -6.919 9.434 15.891 1.00 90.44 81 ASP A N 1
ATOM 622 C CA . ASP A 1 81 ? -7.329 9.247 17.277 1.00 90.44 81 ASP A CA 1
ATOM 623 C C . ASP A 1 81 ? -8.686 8.548 17.309 1.00 90.44 81 ASP A C 1
ATOM 625 O O . ASP A 1 81 ? -9.684 9.082 16.820 1.00 90.44 81 ASP A O 1
ATOM 629 N N . VAL A 1 82 ? -8.731 7.348 17.881 1.00 92.19 82 VAL A N 1
ATOM 630 C CA . VAL A 1 82 ? -9.949 6.544 17.968 1.00 92.19 82 VAL A CA 1
ATOM 631 C C . VAL A 1 82 ? -10.456 6.537 19.402 1.00 92.19 82 VAL A C 1
ATOM 633 O O . VAL A 1 82 ? -9.774 6.080 20.321 1.00 92.19 82 VAL A O 1
ATOM 636 N N . SER A 1 83 ? -11.686 7.006 19.583 1.00 94.50 83 SER A N 1
ATOM 637 C CA . SER A 1 83 ? -12.395 7.021 20.860 1.00 94.50 83 SER A CA 1
ATOM 638 C C . SER A 1 83 ? -13.617 6.111 20.786 1.00 94.50 83 SER A C 1
ATOM 640 O O . SER A 1 83 ? -14.517 6.328 19.979 1.00 94.50 83 SER A O 1
ATOM 642 N N . ILE A 1 84 ? -13.672 5.097 21.647 1.00 95.38 84 ILE A N 1
ATOM 643 C CA . ILE A 1 84 ? -14.820 4.199 21.803 1.00 95.38 84 ILE A CA 1
ATOM 644 C C . ILE A 1 84 ? -15.585 4.631 23.051 1.00 95.38 84 ILE A C 1
ATOM 646 O O . ILE A 1 84 ? -15.128 4.410 24.173 1.00 95.38 84 ILE A O 1
ATOM 650 N N . TYR A 1 85 ? -16.753 5.230 22.857 1.00 95.19 85 TYR A N 1
ATOM 651 C CA . TYR A 1 85 ? -17.665 5.643 23.917 1.00 95.19 85 TYR A CA 1
ATOM 652 C C . TYR A 1 85 ? -18.634 4.506 24.234 1.00 95.19 85 TYR A C 1
ATOM 654 O O . TYR A 1 85 ? -19.570 4.240 23.482 1.00 95.19 85 TYR A O 1
ATOM 662 N N . GLU A 1 86 ? -18.408 3.824 25.351 1.00 94.75 86 GLU A N 1
ATOM 663 C CA . GLU A 1 86 ? -19.248 2.724 25.815 1.00 94.75 86 GLU A CA 1
ATOM 664 C C . GLU A 1 86 ? -20.525 3.250 26.486 1.00 94.75 86 GLU A C 1
ATOM 666 O O . GLU A 1 86 ? -20.533 4.291 27.149 1.00 94.75 86 GLU A O 1
ATOM 671 N N . LYS A 1 87 ? -21.615 2.480 26.418 1.00 91.19 87 LYS A N 1
ATOM 672 C CA . LYS A 1 87 ? -22.899 2.841 27.046 1.00 91.19 87 LYS A CA 1
ATOM 673 C C . LYS A 1 87 ? -22.813 2.990 28.570 1.00 91.19 87 LYS A C 1
ATOM 675 O O . LYS A 1 87 ? -23.640 3.664 29.177 1.00 91.19 87 LYS A O 1
ATOM 680 N N . ASN A 1 88 ? -21.829 2.348 29.196 1.00 87.50 88 ASN A N 1
ATOM 681 C CA . ASN A 1 88 ? -21.573 2.443 30.634 1.00 87.50 88 ASN A CA 1
ATOM 682 C C . ASN A 1 88 ? -20.764 3.697 31.034 1.00 87.50 88 ASN A C 1
ATOM 684 O O . ASN A 1 88 ? -20.382 3.816 32.196 1.00 87.50 88 ASN A O 1
ATOM 688 N N . GLY A 1 89 ? -20.486 4.607 30.092 1.00 86.56 89 GLY A N 1
ATOM 689 C CA . GLY A 1 89 ? -19.739 5.844 30.319 1.00 86.56 89 GLY A CA 1
ATOM 690 C C . GLY A 1 89 ? -18.216 5.686 30.287 1.00 86.56 89 GLY A C 1
ATOM 691 O O . GLY A 1 89 ? -17.509 6.682 30.424 1.00 86.56 89 GLY A O 1
ATOM 692 N N . GLN A 1 90 ? -17.690 4.470 30.100 1.00 91.62 90 GLN A N 1
ATOM 693 C CA . GLN A 1 90 ? -16.257 4.278 29.873 1.00 91.62 90 GLN A CA 1
ATOM 694 C C . GLN A 1 90 ? -15.877 4.744 28.467 1.00 91.62 90 GLN A C 1
ATOM 696 O O . GLN A 1 90 ? -16.611 4.521 27.507 1.00 91.62 90 GLN A O 1
ATOM 701 N N . VAL A 1 91 ? -14.698 5.351 28.345 1.00 92.69 91 VAL A N 1
ATOM 702 C CA . VAL A 1 91 ? -14.127 5.729 27.052 1.00 92.69 91 VAL A CA 1
ATOM 703 C C . VAL A 1 91 ? -12.806 5.002 26.881 1.00 92.69 91 VAL A C 1
ATOM 705 O O . VAL A 1 91 ? -11.926 5.104 27.737 1.00 92.69 91 VAL A O 1
ATOM 708 N N . GLN A 1 92 ? -12.672 4.257 25.789 1.00 91.44 92 GLN A N 1
ATOM 709 C CA . GLN A 1 92 ? -11.405 3.650 25.395 1.00 91.44 92 GLN A CA 1
ATOM 710 C C . GLN A 1 92 ? -10.786 4.521 24.308 1.00 91.44 92 GLN A C 1
ATOM 712 O O . GLN A 1 92 ? -11.439 4.787 23.304 1.00 91.44 92 GLN A O 1
ATOM 717 N N . ASN A 1 93 ? -9.547 4.962 24.506 1.00 91.69 93 ASN A N 1
ATOM 718 C CA . ASN A 1 93 ? -8.826 5.756 23.519 1.00 91.69 93 ASN A CA 1
ATOM 719 C C . ASN A 1 93 ? -7.597 4.986 23.064 1.00 91.69 93 ASN A C 1
ATOM 721 O O . ASN A 1 93 ? -6.863 4.443 23.891 1.00 91.69 93 ASN A O 1
ATOM 725 N N . TYR A 1 94 ? -7.383 4.954 21.760 1.00 88.62 94 TYR A N 1
ATOM 726 C CA . TYR A 1 94 ? -6.161 4.455 21.158 1.00 88.62 94 TYR A CA 1
ATOM 727 C C . TYR A 1 94 ? -5.925 5.181 19.845 1.00 88.62 94 TYR A C 1
ATOM 729 O O . TYR A 1 94 ? -6.804 5.861 19.314 1.00 88.62 94 TYR A O 1
ATOM 737 N N . THR A 1 95 ? -4.723 5.023 19.328 1.00 86.38 95 THR A N 1
ATOM 738 C CA . THR A 1 95 ? -4.271 5.767 18.173 1.00 86.38 95 THR A CA 1
ATOM 739 C C . THR A 1 95 ? -3.959 4.799 17.038 1.00 86.38 95 THR A C 1
ATOM 741 O O . THR A 1 95 ? -3.335 3.762 17.246 1.00 86.38 95 THR A O 1
ATOM 744 N N . VAL A 1 96 ? -4.437 5.123 15.837 1.00 82.69 96 VAL A N 1
ATOM 745 C CA . VAL A 1 96 ? -4.146 4.404 14.597 1.00 82.69 96 VAL A CA 1
ATOM 746 C C . VAL A 1 96 ? -3.327 5.322 13.688 1.00 82.69 96 VAL A C 1
ATOM 748 O O . VAL A 1 96 ? -3.859 6.214 13.030 1.00 82.69 96 VAL A O 1
ATOM 751 N N . PRO A 1 97 ? -2.011 5.159 13.666 1.00 76.50 97 PRO A N 1
ATOM 752 C CA . PRO A 1 97 ? -1.125 5.882 12.762 1.00 76.50 97 PRO A CA 1
ATOM 753 C C . PRO A 1 97 ? -1.361 5.452 11.311 1.00 76.50 97 PRO A C 1
ATOM 755 O O . PRO A 1 97 ? -1.646 4.293 11.013 1.00 76.50 97 PRO A O 1
ATOM 758 N N . TYR A 1 98 ? -1.218 6.409 10.408 1.00 72.94 98 TYR A N 1
ATOM 759 C CA . TYR A 1 98 ? -1.371 6.246 8.976 1.00 72.94 98 TYR A CA 1
ATOM 760 C C . TYR A 1 98 ? -0.113 6.754 8.279 1.00 72.94 98 TYR A C 1
ATOM 762 O O . TYR A 1 98 ? 0.145 7.959 8.216 1.00 72.94 98 TYR A O 1
ATOM 770 N N . SER A 1 99 ? 0.654 5.818 7.727 1.00 61.44 99 SER A N 1
ATOM 771 C CA . SER A 1 99 ? 1.786 6.089 6.846 1.00 61.44 99 SER A CA 1
ATOM 772 C C . SER A 1 99 ? 1.636 5.285 5.555 1.00 61.44 99 SER A C 1
ATOM 774 O O . SER A 1 99 ? 1.052 4.203 5.561 1.00 61.44 99 SER A O 1
ATOM 776 N N . THR A 1 100 ? 2.122 5.814 4.434 1.00 57.44 100 THR A N 1
ATOM 777 C CA . THR A 1 100 ? 2.071 5.133 3.134 1.00 57.44 100 THR A CA 1
ATOM 778 C C . THR A 1 100 ? 3.485 4.732 2.707 1.00 57.44 100 THR A C 1
ATOM 780 O O . THR A 1 100 ? 4.253 5.586 2.261 1.00 57.44 100 THR A O 1
ATOM 783 N N . PRO A 1 101 ? 3.872 3.446 2.840 1.00 58.94 101 PRO A N 1
ATOM 784 C CA . PRO A 1 101 ? 5.116 2.966 2.251 1.00 58.94 101 PRO A CA 1
ATOM 785 C C . PRO A 1 101 ? 5.078 3.093 0.725 1.00 58.94 101 PRO A C 1
ATOM 787 O O . PRO A 1 101 ? 4.014 2.957 0.108 1.00 58.94 101 PRO A O 1
ATOM 790 N N . VAL A 1 102 ? 6.255 3.256 0.117 1.00 62.66 102 VAL A N 1
ATOM 791 C CA . VAL A 1 102 ? 6.444 3.145 -1.336 1.00 62.66 102 VAL A CA 1
ATOM 792 C C . VAL A 1 102 ? 5.822 1.824 -1.820 1.00 62.66 102 VAL A C 1
ATOM 794 O O . VAL A 1 102 ? 6.046 0.775 -1.219 1.00 62.66 102 VAL A O 1
ATOM 797 N N . LEU A 1 103 ? 4.994 1.895 -2.871 1.00 71.94 103 LEU A N 1
ATOM 798 C CA . LEU A 1 103 ? 4.303 0.755 -3.504 1.00 71.94 103 LEU A CA 1
ATOM 799 C C . LEU A 1 103 ? 3.303 -0.022 -2.624 1.00 71.94 103 LEU A C 1
ATOM 801 O O . LEU A 1 103 ? 3.011 -1.177 -2.921 1.00 71.94 103 LEU A O 1
ATOM 805 N N . SER A 1 104 ? 2.734 0.584 -1.579 1.00 79.75 104 SER A N 1
ATOM 806 C CA . SER A 1 104 ? 1.707 -0.085 -0.758 1.00 79.75 104 SER A CA 1
ATOM 807 C C . SER A 1 104 ? 0.339 -0.083 -1.414 1.00 79.75 104 SER A C 1
ATOM 809 O O . SER A 1 104 ? -0.147 0.963 -1.846 1.00 79.75 104 SER A O 1
ATOM 811 N N . LEU A 1 105 ? -0.307 -1.246 -1.426 1.00 84.19 105 LEU A N 1
ATOM 812 C CA . LEU A 1 105 ? -1.657 -1.416 -1.943 1.00 84.19 105 LEU A CA 1
ATOM 813 C C . LEU A 1 105 ? -2.619 -1.843 -0.830 1.00 84.19 105 LEU A C 1
ATOM 815 O O . LEU A 1 105 ? -2.219 -2.543 0.101 1.00 84.19 105 LEU A O 1
ATOM 819 N N . PRO A 1 106 ? -3.901 -1.453 -0.919 1.00 81.94 106 PRO A N 1
ATOM 820 C CA . PRO A 1 106 ? -4.934 -1.972 -0.031 1.00 81.94 106 PRO A CA 1
ATOM 821 C C . PRO A 1 106 ? -5.017 -3.498 -0.057 1.00 81.94 106 PRO A C 1
ATOM 823 O O . PRO A 1 106 ? -4.775 -4.116 -1.094 1.00 81.94 106 PRO A O 1
ATOM 826 N N . ASP A 1 107 ? -5.472 -4.091 1.047 1.00 86.12 107 ASP A N 1
ATOM 827 C CA . ASP A 1 107 ? -5.734 -5.532 1.124 1.00 86.12 107 ASP A CA 1
ATOM 828 C C . ASP A 1 107 ? -6.634 -6.005 -0.037 1.00 86.12 107 ASP A C 1
ATOM 830 O O . ASP A 1 107 ? -7.648 -5.378 -0.366 1.00 86.12 107 ASP A O 1
ATOM 834 N N . GLY A 1 108 ? -6.229 -7.079 -0.710 1.00 86.06 108 GLY A N 1
ATOM 835 C CA . GLY A 1 108 ? -6.927 -7.657 -1.856 1.00 86.06 108 GLY A CA 1
ATOM 836 C C . GLY A 1 108 ? -6.830 -6.838 -3.147 1.00 86.06 108 GLY A C 1
ATOM 837 O O . GLY A 1 108 ? -7.384 -7.245 -4.171 1.00 86.06 108 GLY A O 1
ATOM 838 N N . TYR A 1 109 ? -6.138 -5.695 -3.144 1.00 87.88 109 TYR A N 1
ATOM 839 C CA . TYR A 1 109 ? -5.939 -4.889 -4.341 1.00 87.88 109 TYR A CA 1
ATOM 840 C C . TYR A 1 109 ? -4.661 -5.303 -5.072 1.00 87.88 109 TYR A C 1
ATOM 842 O O . TYR A 1 109 ? -3.573 -5.334 -4.500 1.00 87.88 109 TYR A O 1
ATOM 850 N N . SER A 1 110 ? -4.789 -5.600 -6.366 1.00 89.94 110 SER A N 1
ATOM 851 C CA . SER A 1 110 ? -3.657 -5.859 -7.256 1.00 89.94 110 SER A CA 1
ATOM 852 C C . SER A 1 110 ? -3.427 -4.704 -8.221 1.00 89.94 110 SER A C 1
ATOM 854 O O . SER A 1 110 ? -4.382 -4.120 -8.736 1.00 89.94 110 SER A O 1
ATOM 856 N N . LYS A 1 111 ? -2.169 -4.413 -8.530 1.00 90.50 111 LYS A N 1
ATOM 857 C CA . LYS A 1 111 ? -1.765 -3.584 -9.666 1.00 90.50 111 LYS A CA 1
ATOM 858 C C . LYS A 1 111 ? -0.874 -4.428 -10.563 1.00 90.50 111 LYS A C 1
ATOM 860 O O . LYS A 1 111 ? 0.008 -5.126 -10.075 1.00 90.50 111 LYS A O 1
ATOM 865 N N . TYR A 1 112 ? -1.132 -4.400 -11.862 1.00 90.94 112 TYR A N 1
ATOM 866 C CA . TYR A 1 112 ? -0.343 -5.149 -12.828 1.00 90.94 112 TYR A CA 1
ATOM 867 C C . TYR A 1 112 ? -0.172 -4.358 -14.116 1.00 90.94 112 TYR A C 1
ATOM 869 O O . TYR A 1 112 ? -1.062 -3.607 -14.530 1.00 90.94 112 TYR A O 1
ATOM 877 N N . SER A 1 113 ? 0.981 -4.559 -14.739 1.00 92.81 113 SER A N 1
ATOM 878 C CA . SER A 1 113 ? 1.336 -4.006 -16.039 1.00 92.81 113 SER A CA 1
ATOM 879 C C . SER A 1 113 ? 2.069 -5.081 -16.822 1.00 92.81 113 SER A C 1
ATOM 881 O O . SER A 1 113 ? 3.014 -5.689 -16.324 1.00 92.81 113 SER A O 1
ATOM 883 N N . VAL A 1 114 ? 1.626 -5.323 -18.050 1.00 94.12 114 VAL A N 1
ATOM 884 C CA . VAL A 1 114 ? 2.303 -6.202 -19.002 1.00 94.12 114 VAL A CA 1
ATOM 885 C C . VAL A 1 114 ? 2.517 -5.415 -20.277 1.00 94.12 114 VAL A C 1
ATOM 887 O O . VAL A 1 114 ? 1.563 -4.991 -20.925 1.00 94.12 114 VAL A O 1
ATOM 890 N N . THR A 1 115 ? 3.772 -5.225 -20.656 1.00 93.81 115 THR A N 1
ATOM 891 C CA . THR A 1 115 ? 4.150 -4.505 -21.864 1.00 93.81 115 THR A CA 1
ATOM 892 C C . THR A 1 115 ? 5.034 -5.370 -22.744 1.00 93.81 115 THR A C 1
ATOM 894 O O . THR A 1 115 ? 5.967 -6.012 -22.277 1.00 93.81 115 THR A O 1
ATOM 897 N N . ILE A 1 116 ? 4.751 -5.364 -24.042 1.00 93.12 116 ILE A N 1
ATOM 898 C CA . ILE A 1 116 ? 5.586 -5.987 -25.062 1.00 93.12 116 ILE A CA 1
ATOM 899 C C . ILE A 1 116 ? 5.724 -5.029 -26.236 1.00 93.12 116 ILE A C 1
ATOM 901 O O . ILE A 1 116 ? 4.741 -4.518 -26.781 1.00 93.12 116 ILE A O 1
ATOM 905 N N . GLY A 1 117 ? 6.952 -4.759 -26.646 1.00 90.62 117 GLY A N 1
ATOM 906 C CA . GLY A 1 117 ? 7.177 -3.795 -27.706 1.00 90.62 117 GLY A CA 1
ATOM 907 C C . GLY A 1 117 ? 8.626 -3.691 -28.108 1.00 90.62 117 GLY A C 1
ATOM 908 O O . GLY A 1 117 ? 9.482 -4.440 -27.654 1.00 90.62 117 GLY A O 1
ATOM 909 N N . ARG A 1 118 ? 8.885 -2.749 -29.001 1.00 88.31 118 ARG A N 1
ATOM 910 C CA . ARG A 1 118 ? 10.238 -2.341 -29.354 1.00 88.31 118 ARG A CA 1
ATOM 911 C C . ARG A 1 118 ? 10.565 -1.081 -28.586 1.00 88.31 118 ARG A C 1
ATOM 913 O O . ARG A 1 118 ? 9.736 -0.163 -28.552 1.00 88.31 118 ARG A O 1
ATOM 920 N N . TYR A 1 119 ? 11.733 -1.067 -27.959 1.00 82.81 119 TYR A N 1
ATOM 921 C CA . TYR A 1 119 ? 12.272 0.156 -27.383 1.00 82.81 119 TYR A CA 1
ATOM 922 C C . TYR A 1 119 ? 12.386 1.208 -28.488 1.00 82.81 119 TYR A C 1
ATOM 924 O O . TYR A 1 119 ? 12.690 0.866 -29.629 1.00 82.81 119 TYR A O 1
ATOM 932 N N . ARG A 1 120 ? 12.048 2.458 -28.168 1.00 75.44 120 ARG A N 1
ATOM 933 C CA . ARG A 1 120 ? 12.110 3.571 -29.116 1.00 75.44 120 ARG A CA 1
ATOM 934 C C . ARG A 1 120 ? 13.079 4.607 -28.584 1.00 75.44 120 ARG A C 1
ATOM 936 O O . ARG A 1 120 ? 12.707 5.405 -27.725 1.00 75.44 120 ARG A O 1
ATOM 943 N N . GLU A 1 121 ? 14.287 4.610 -29.120 1.00 66.25 121 GLU A N 1
ATOM 944 C CA . GLU A 1 121 ? 15.280 5.613 -28.774 1.00 66.25 121 GLU A CA 1
ATOM 945 C C . GLU A 1 121 ? 14.928 6.977 -29.394 1.00 66.25 121 GLU A C 1
ATOM 947 O O . GLU A 1 121 ? 14.280 7.066 -30.439 1.00 66.25 121 GLU A O 1
ATOM 952 N N . VAL A 1 122 ? 15.293 8.065 -28.710 1.00 59.34 122 VAL A N 1
ATOM 953 C CA . VAL A 1 122 ? 15.056 9.440 -29.193 1.00 59.34 122 VAL A CA 1
ATOM 954 C C . VAL A 1 122 ? 16.134 9.863 -30.204 1.00 59.34 122 VAL A C 1
ATOM 956 O O . VAL A 1 122 ? 15.887 10.742 -31.028 1.00 59.34 122 VAL A O 1
ATOM 959 N N . ASN A 1 123 ? 17.292 9.194 -30.188 1.00 58.50 123 ASN A N 1
ATOM 960 C CA . ASN A 1 123 ? 18.413 9.421 -31.094 1.00 58.50 123 ASN A CA 1
ATOM 961 C C . ASN A 1 123 ? 18.610 8.195 -32.001 1.00 58.50 123 ASN A C 1
ATOM 963 O O . ASN A 1 123 ? 18.400 7.064 -31.590 1.00 58.50 123 ASN A O 1
ATOM 967 N N . ASN A 1 124 ? 18.949 8.444 -33.262 1.00 53.66 124 ASN A N 1
ATOM 968 C CA . ASN A 1 124 ? 18.756 7.554 -34.412 1.00 53.66 124 ASN A CA 1
ATOM 969 C C . ASN A 1 124 ? 19.774 6.389 -34.541 1.00 53.66 124 ASN A C 1
ATOM 971 O O . ASN A 1 124 ? 20.107 6.010 -35.664 1.00 53.66 124 ASN A O 1
ATOM 975 N N . ASP A 1 125 ? 20.266 5.823 -33.435 1.00 56.78 125 ASP A N 1
ATOM 976 C CA . ASP A 1 125 ? 21.294 4.768 -33.431 1.00 56.78 125 ASP A CA 1
ATOM 977 C C . ASP A 1 125 ? 20.692 3.363 -33.228 1.00 56.78 125 ASP A C 1
ATOM 979 O O . ASP A 1 125 ? 20.840 2.708 -32.210 1.00 56.78 125 ASP A O 1
ATOM 983 N N . TYR A 1 126 ? 19.997 2.900 -34.268 1.00 55.19 126 TYR A N 1
ATOM 984 C CA . TYR A 1 126 ? 19.872 1.514 -34.761 1.00 55.19 126 TYR A CA 1
ATOM 985 C C . TYR A 1 126 ? 19.866 0.292 -33.810 1.00 55.19 126 TYR A C 1
ATOM 987 O O . TYR A 1 126 ? 20.231 -0.806 -34.241 1.00 55.19 126 TYR A O 1
ATOM 995 N N . ILE A 1 127 ? 19.371 0.393 -32.577 1.0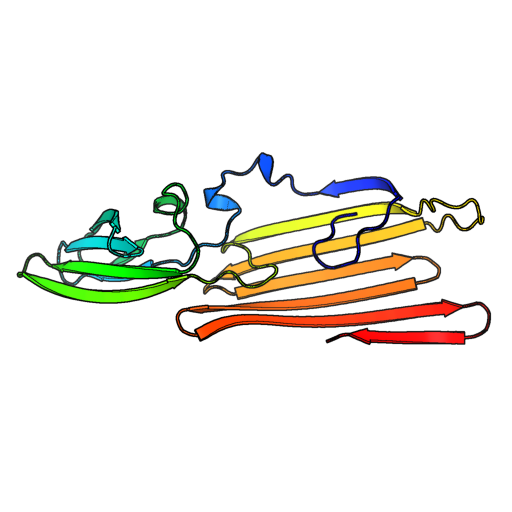0 61.25 127 ILE A N 1
ATOM 996 C CA . ILE A 1 127 ? 18.960 -0.791 -31.813 1.00 61.25 127 ILE A CA 1
ATOM 997 C C . ILE A 1 127 ? 17.550 -0.560 -31.263 1.00 61.25 127 ILE A C 1
ATOM 999 O O . ILE A 1 127 ? 17.351 0.079 -30.237 1.00 61.25 127 ILE A O 1
ATOM 1003 N N . ASP A 1 128 ? 16.563 -1.150 -31.945 1.00 71.69 128 ASP A N 1
ATOM 1004 C CA . ASP A 1 128 ? 15.168 -1.251 -31.495 1.00 71.69 128 ASP A CA 1
ATOM 1005 C C . ASP A 1 128 ? 14.923 -2.654 -30.904 1.00 71.69 128 ASP A C 1
ATOM 1007 O O . ASP A 1 128 ? 14.216 -3.476 -31.523 1.00 71.69 128 ASP A O 1
ATOM 1011 N N . PRO A 1 129 ? 15.544 -3.019 -29.762 1.00 81.12 129 PRO A N 1
ATOM 1012 C CA . PRO A 1 129 ? 15.387 -4.355 -29.235 1.00 81.12 129 PRO A CA 1
ATOM 1013 C C . PRO A 1 129 ? 13.925 -4.575 -28.852 1.00 81.12 129 PRO A C 1
ATOM 1015 O O . PRO A 1 129 ? 13.250 -3.712 -28.278 1.00 81.12 129 PRO A O 1
ATOM 1018 N N . VAL A 1 130 ? 13.430 -5.763 -29.186 1.00 86.88 130 VAL A N 1
ATOM 1019 C CA . VAL A 1 130 ? 12.161 -6.226 -28.641 1.00 86.88 130 VAL A CA 1
ATOM 1020 C C . VAL A 1 130 ? 12.377 -6.464 -27.154 1.00 86.88 130 VAL A C 1
ATOM 1022 O O . VAL A 1 130 ? 13.344 -7.122 -26.761 1.00 86.88 130 VAL A O 1
ATOM 1025 N N . PHE A 1 131 ? 11.477 -5.923 -26.349 1.00 90.50 131 PHE A N 1
ATOM 1026 C CA . PHE A 1 131 ? 11.445 -6.156 -24.923 1.00 90.50 131 PHE A CA 1
ATOM 1027 C C . PHE A 1 131 ? 10.060 -6.591 -24.464 1.00 90.50 131 PHE A C 1
ATOM 1029 O O . PHE A 1 131 ? 9.031 -6.329 -25.098 1.00 90.50 131 PHE A O 1
ATOM 1036 N N . PHE A 1 132 ? 10.077 -7.238 -23.314 1.00 92.94 132 PHE A N 1
ATOM 1037 C CA . PHE A 1 132 ? 8.930 -7.610 -22.523 1.00 92.94 132 PHE A CA 1
ATOM 1038 C C . PHE A 1 132 ? 9.142 -7.090 -21.101 1.00 92.94 132 PHE A C 1
ATOM 1040 O O . PHE A 1 132 ? 10.229 -7.215 -20.547 1.00 92.94 132 PHE A O 1
ATOM 1047 N N . GLU A 1 133 ? 8.110 -6.514 -20.506 1.00 93.31 133 GLU A N 1
ATOM 1048 C CA . GLU A 1 133 ? 8.107 -6.071 -19.117 1.00 93.31 133 GLU A CA 1
ATOM 1049 C C . GLU A 1 133 ? 6.807 -6.539 -18.470 1.00 93.31 133 GLU A C 1
ATOM 1051 O O . GLU A 1 133 ? 5.722 -6.329 -19.014 1.00 93.31 133 GLU A O 1
ATOM 1056 N N . GLY A 1 134 ? 6.912 -7.187 -17.317 1.00 93.88 134 GLY A N 1
ATOM 1057 C CA . GLY A 1 134 ? 5.771 -7.623 -16.528 1.00 93.88 134 GLY A CA 1
ATOM 1058 C C . GLY A 1 134 ? 5.977 -7.242 -15.075 1.00 93.88 134 GLY A C 1
ATOM 1059 O O . GLY A 1 134 ? 6.968 -7.651 -14.476 1.00 93.88 134 GLY A O 1
ATOM 1060 N N . THR A 1 135 ? 5.046 -6.491 -14.498 1.00 93.75 135 THR A N 1
ATOM 1061 C CA . THR A 1 135 ? 5.049 -6.129 -13.079 1.00 93.75 135 THR A CA 1
ATOM 1062 C C . THR A 1 135 ? 3.738 -6.535 -12.424 1.00 93.75 135 THR A C 1
ATOM 1064 O O . THR A 1 135 ? 2.665 -6.503 -13.037 1.00 93.75 135 THR A O 1
ATOM 1067 N N . TYR A 1 136 ? 3.833 -6.945 -11.164 1.00 93.81 136 TYR A N 1
ATOM 1068 C CA . TYR A 1 136 ? 2.701 -7.349 -10.350 1.00 93.81 136 TYR A CA 1
ATOM 1069 C C . TYR A 1 136 ? 2.923 -6.919 -8.901 1.00 93.81 136 TYR A C 1
ATOM 1071 O O . TYR A 1 136 ? 3.949 -7.226 -8.297 1.00 93.81 136 TYR A O 1
ATOM 1079 N N . ILE A 1 137 ? 1.946 -6.214 -8.346 1.00 93.38 137 ILE A N 1
ATOM 1080 C CA . ILE A 1 137 ? 1.922 -5.709 -6.975 1.00 93.38 137 ILE A CA 1
ATOM 1081 C C . ILE A 1 137 ? 0.603 -6.162 -6.361 1.00 93.38 137 ILE A C 1
ATOM 1083 O O . ILE A 1 137 ? -0.445 -6.054 -7.001 1.00 93.38 137 ILE A O 1
ATOM 1087 N N . TYR A 1 138 ? 0.633 -6.668 -5.134 1.00 92.56 138 TYR A N 1
ATOM 1088 C CA . TYR A 1 138 ? -0.545 -7.189 -4.455 1.00 92.56 138 TYR A CA 1
ATOM 1089 C C . TYR A 1 138 ? -0.547 -6.852 -2.968 1.00 92.56 138 TYR A C 1
ATOM 1091 O O . TYR A 1 138 ? 0.382 -7.213 -2.242 1.00 92.56 138 TYR A O 1
ATOM 1099 N N . GLY A 1 139 ? -1.612 -6.184 -2.526 1.00 91.12 139 GLY A N 1
ATOM 1100 C CA . GLY A 1 139 ? -1.872 -5.914 -1.119 1.00 91.12 139 GLY A CA 1
ATOM 1101 C C . GLY A 1 139 ? -2.415 -7.156 -0.418 1.00 91.12 139 GLY A C 1
ATOM 1102 O O . GLY A 1 139 ? -3.396 -7.762 -0.850 1.00 91.12 139 GLY A O 1
ATOM 1103 N N . LEU A 1 140 ? -1.751 -7.535 0.664 1.00 90.44 140 LEU A N 1
ATOM 1104 C CA . LEU A 1 140 ? -2.106 -8.632 1.551 1.00 90.44 140 LEU A CA 1
ATOM 1105 C C . LEU A 1 140 ? -2.752 -8.099 2.842 1.00 90.44 140 LEU A C 1
ATOM 1107 O O . LEU A 1 140 ? -2.599 -6.920 3.185 1.00 90.44 140 LEU A O 1
ATOM 1111 N N . PRO A 1 141 ? -3.406 -8.977 3.621 1.00 85.56 141 PRO A N 1
ATOM 1112 C CA . PRO A 1 141 ? -3.913 -8.613 4.934 1.00 85.56 141 PRO A CA 1
ATOM 1113 C C . PRO A 1 141 ? -2.814 -8.104 5.874 1.00 85.56 141 PRO A C 1
ATOM 1115 O O . PRO A 1 141 ? -1.636 -8.444 5.744 1.00 85.56 141 PRO A O 1
ATOM 1118 N N . TYR A 1 142 ? -3.228 -7.337 6.887 1.00 83.44 142 TYR A N 1
ATOM 1119 C CA . TYR A 1 142 ? -2.354 -6.792 7.938 1.00 83.44 142 TYR A CA 1
ATOM 1120 C C . TYR A 1 142 ? -1.293 -5.791 7.444 1.00 83.44 142 TYR A C 1
ATOM 1122 O O . TYR A 1 142 ? -0.200 -5.725 8.007 1.00 83.44 142 TYR A O 1
ATOM 1130 N N . GLY A 1 143 ? -1.613 -5.015 6.403 1.00 81.69 143 GLY A N 1
ATOM 1131 C CA . GLY A 1 143 ? -0.757 -3.921 5.928 1.00 81.69 143 GLY A CA 1
ATOM 1132 C C . GLY A 1 143 ? 0.495 -4.382 5.181 1.00 81.69 143 GLY A C 1
ATOM 1133 O O . GLY A 1 143 ? 1.432 -3.603 5.027 1.00 81.69 143 GLY A O 1
ATOM 1134 N N . PHE A 1 144 ? 0.536 -5.641 4.739 1.00 89.06 144 PHE A N 1
ATOM 1135 C CA . PHE A 1 144 ? 1.607 -6.156 3.890 1.00 89.06 144 PHE A CA 1
ATOM 1136 C C . PHE A 1 144 ? 1.297 -5.895 2.418 1.00 89.06 144 PHE A C 1
ATOM 1138 O O . PHE A 1 144 ? 0.164 -6.046 1.980 1.00 89.06 144 PHE A O 1
ATOM 1145 N N . THR A 1 145 ? 2.303 -5.569 1.620 1.00 91.75 145 THR A N 1
ATOM 1146 C CA . THR A 1 145 ? 2.203 -5.565 0.157 1.00 91.75 145 THR A CA 1
ATOM 1147 C C . THR A 1 145 ? 3.408 -6.290 -0.416 1.00 91.75 145 THR A C 1
ATOM 1149 O O . THR A 1 145 ? 4.534 -6.068 0.016 1.00 91.75 145 THR A O 1
ATOM 1152 N N . LEU A 1 146 ? 3.178 -7.179 -1.378 1.00 93.69 146 LEU A N 1
ATOM 1153 C CA . LEU A 1 146 ? 4.242 -7.830 -2.137 1.00 93.69 146 LEU A CA 1
ATOM 1154 C C . LEU A 1 146 ? 4.276 -7.257 -3.540 1.00 93.69 146 LEU A C 1
ATOM 1156 O O . LEU A 1 146 ? 3.231 -7.019 -4.145 1.00 93.69 146 LEU A O 1
ATOM 1160 N N . PHE A 1 147 ? 5.472 -7.086 -4.076 1.00 93.44 147 PHE A N 1
ATOM 1161 C CA . PHE A 1 147 ? 5.654 -6.660 -5.448 1.00 93.44 147 PHE A CA 1
ATOM 1162 C C . PHE A 1 147 ? 6.793 -7.408 -6.110 1.00 93.44 147 PHE A C 1
ATOM 1164 O O . PHE A 1 147 ? 7.750 -7.848 -5.477 1.00 93.44 147 PHE A O 1
ATOM 1171 N N . GLY A 1 148 ? 6.681 -7.553 -7.418 1.00 94.00 148 GLY A N 1
ATOM 1172 C CA . GLY A 1 148 ? 7.722 -8.146 -8.222 1.00 94.00 148 GLY A CA 1
ATOM 1173 C C . GLY A 1 148 ? 7.513 -7.862 -9.692 1.00 94.00 148 GLY A C 1
ATOM 1174 O O . GLY A 1 148 ? 6.443 -7.438 -10.138 1.00 94.00 148 GLY A O 1
ATOM 1175 N N . GLY A 1 149 ? 8.563 -8.091 -10.456 1.00 93.62 149 GLY A N 1
ATOM 1176 C CA . GLY A 1 149 ? 8.514 -7.898 -11.883 1.00 93.62 149 GLY A CA 1
ATOM 1177 C C . GLY A 1 149 ? 9.743 -8.425 -12.579 1.00 93.62 149 GLY A C 1
ATOM 1178 O O . GLY A 1 149 ? 10.766 -8.742 -11.971 1.00 93.62 149 GLY A O 1
ATOM 1179 N N . VAL A 1 150 ? 9.605 -8.517 -13.889 1.00 93.81 150 VAL A N 1
ATOM 1180 C CA . VAL A 1 150 ? 10.646 -8.960 -14.797 1.00 93.81 150 VAL A CA 1
ATOM 1181 C C . VAL A 1 150 ? 10.685 -8.024 -15.990 1.00 93.81 150 VAL A C 1
ATOM 1183 O O . VAL A 1 150 ? 9.647 -7.601 -16.501 1.00 93.81 150 VAL A O 1
ATOM 1186 N N . GLN A 1 151 ? 11.888 -7.731 -16.450 1.00 91.06 151 GLN A N 1
ATOM 1187 C CA . GLN A 1 151 ? 12.133 -7.021 -17.688 1.00 91.06 151 GLN A CA 1
ATOM 1188 C C . GLN A 1 151 ? 13.097 -7.858 -18.514 1.00 91.06 151 GLN A C 1
ATOM 1190 O O . GLN A 1 151 ? 14.197 -8.185 -18.072 1.00 91.06 151 GLN A O 1
ATOM 1195 N N . TRP A 1 152 ? 12.680 -8.220 -19.718 1.00 89.81 152 TRP A N 1
ATOM 1196 C CA . TRP A 1 152 ? 13.461 -9.036 -20.626 1.00 89.81 152 TRP A CA 1
ATOM 1197 C C . TRP A 1 152 ? 13.668 -8.311 -21.948 1.00 89.81 152 TRP A C 1
ATOM 1199 O O . TRP A 1 152 ? 12.719 -7.950 -22.636 1.00 89.81 152 TRP A O 1
ATOM 1209 N N . VAL A 1 153 ? 14.931 -8.136 -22.308 1.00 86.38 153 VAL A N 1
ATOM 1210 C CA . VAL A 1 153 ? 15.439 -7.620 -23.574 1.00 86.38 153 VAL A CA 1
ATOM 1211 C C . VAL A 1 153 ? 16.505 -8.601 -24.070 1.00 86.38 153 VAL A C 1
ATOM 1213 O O . VAL A 1 153 ? 17.219 -9.211 -23.272 1.00 86.38 153 VAL A O 1
ATOM 1216 N N . ASN A 1 154 ? 16.688 -8.726 -25.386 1.00 78.25 154 ASN A N 1
ATOM 1217 C CA . ASN A 1 154 ? 17.743 -9.584 -25.955 1.00 78.25 154 ASN A CA 1
ATOM 1218 C C . ASN A 1 154 ? 19.151 -9.299 -25.388 1.00 78.25 154 ASN A C 1
ATOM 1220 O O . ASN A 1 154 ? 19.963 -10.216 -25.283 1.00 78.25 154 ASN A O 1
ATOM 1224 N N . ILE A 1 155 ? 19.414 -8.048 -24.998 1.00 76.75 155 ILE A N 1
ATOM 1225 C CA . ILE A 1 155 ? 20.703 -7.571 -24.475 1.00 76.75 155 ILE A CA 1
ATOM 1226 C C . ILE A 1 155 ? 20.700 -7.316 -22.960 1.00 76.75 155 ILE A C 1
ATOM 1228 O O . ILE A 1 155 ? 21.752 -7.077 -22.381 1.00 76.75 155 ILE A O 1
ATOM 1232 N N . TYR A 1 156 ? 19.544 -7.374 -22.294 1.00 81.94 156 TYR A N 1
ATOM 1233 C CA . TYR A 1 156 ? 19.410 -6.991 -20.887 1.00 81.94 156 TYR A CA 1
ATOM 1234 C C . TYR A 1 156 ? 18.254 -7.730 -20.215 1.00 81.94 156 TYR A C 1
ATOM 1236 O O . TYR A 1 156 ? 17.141 -7.765 -20.729 1.00 81.94 156 TYR A O 1
ATOM 1244 N N . ASN A 1 157 ? 18.501 -8.309 -19.048 1.00 88.06 157 ASN A N 1
ATOM 1245 C CA . ASN A 1 157 ? 17.487 -8.977 -18.240 1.00 88.06 157 ASN A CA 1
ATOM 1246 C C . ASN A 1 157 ? 17.501 -8.376 -16.846 1.00 88.06 157 ASN A C 1
ATOM 1248 O O . ASN A 1 157 ? 18.576 -8.229 -16.276 1.00 88.06 157 ASN A O 1
ATOM 1252 N N . SER A 1 158 ? 16.338 -8.086 -16.282 1.00 87.88 158 SER A N 1
ATOM 1253 C CA . SER A 1 158 ? 16.204 -7.595 -14.917 1.00 87.88 158 SER A CA 1
ATOM 1254 C C . SER A 1 158 ? 15.059 -8.289 -14.202 1.00 87.88 158 SER A C 1
ATOM 1256 O O . SER A 1 158 ? 14.011 -8.566 -14.786 1.00 87.88 158 SER A O 1
ATOM 1258 N N . TYR A 1 159 ? 15.281 -8.575 -12.929 1.00 91.94 159 TYR A N 1
ATOM 1259 C CA . TYR A 1 159 ? 14.330 -9.211 -12.034 1.00 91.94 159 TYR A CA 1
ATOM 1260 C C . TYR A 1 159 ? 14.267 -8.389 -10.759 1.00 91.94 159 TYR A C 1
ATOM 1262 O O . TYR A 1 159 ? 15.299 -8.009 -10.204 1.00 91.94 159 TYR A O 1
ATOM 1270 N N . ALA A 1 160 ? 13.052 -8.127 -10.304 1.00 91.50 160 ALA A N 1
ATOM 1271 C CA . ALA A 1 160 ? 12.772 -7.321 -9.134 1.00 91.50 160 ALA A CA 1
ATOM 1272 C C . ALA A 1 160 ? 11.783 -8.061 -8.239 1.00 91.50 160 ALA A C 1
ATOM 1274 O O . ALA A 1 160 ? 10.779 -8.590 -8.722 1.00 91.50 160 ALA A O 1
ATOM 1275 N N . ILE A 1 161 ? 12.046 -8.080 -6.940 1.00 94.19 161 ILE A N 1
ATOM 1276 C CA . ILE A 1 161 ? 11.106 -8.566 -5.934 1.00 94.19 161 ILE A CA 1
ATOM 1277 C C . ILE A 1 161 ? 11.236 -7.715 -4.682 1.00 94.19 161 ILE A C 1
ATOM 1279 O O . ILE A 1 161 ? 12.332 -7.309 -4.313 1.00 94.19 161 ILE A O 1
ATOM 1283 N N . GLY A 1 162 ? 10.127 -7.461 -4.011 1.00 92.19 162 GLY A N 1
ATOM 1284 C CA . GLY A 1 162 ? 10.141 -6.744 -2.756 1.00 92.19 162 GLY A CA 1
ATOM 1285 C C . GLY A 1 162 ? 8.848 -6.894 -1.983 1.00 92.19 162 GLY A C 1
ATOM 1286 O O . GLY A 1 162 ? 7.864 -7.494 -2.429 1.00 92.19 162 GLY A O 1
ATOM 1287 N N . ALA A 1 163 ? 8.895 -6.370 -0.772 1.00 92.88 163 ALA A N 1
ATOM 1288 C CA . ALA A 1 163 ? 7.787 -6.358 0.152 1.00 92.88 163 ALA A CA 1
ATOM 1289 C C . ALA A 1 163 ? 7.775 -5.035 0.907 1.00 92.88 163 ALA A C 1
ATOM 1291 O O . ALA A 1 163 ? 8.822 -4.511 1.289 1.00 92.88 163 ALA A O 1
ATOM 1292 N N . SER A 1 164 ? 6.585 -4.522 1.175 1.00 90.38 164 SER A N 1
ATOM 1293 C CA . SER A 1 164 ? 6.381 -3.424 2.104 1.00 90.38 164 SER A CA 1
ATOM 1294 C C . SER A 1 164 ? 5.421 -3.823 3.213 1.00 90.38 164 SER A C 1
ATOM 1296 O O . SER A 1 164 ? 4.580 -4.716 3.068 1.00 90.38 164 SER A O 1
ATOM 1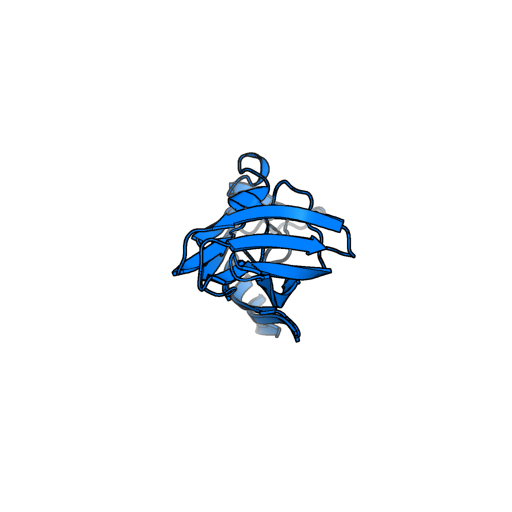298 N N . LYS A 1 165 ? 5.599 -3.184 4.363 1.00 88.38 165 LYS A N 1
ATOM 1299 C CA . LYS A 1 165 ? 4.762 -3.335 5.537 1.00 88.38 165 LYS A CA 1
ATOM 1300 C C . LYS A 1 165 ? 4.507 -1.972 6.153 1.00 88.38 165 LYS A C 1
ATOM 1302 O O . LYS A 1 165 ? 5.444 -1.245 6.484 1.00 88.38 165 LYS A O 1
ATOM 1307 N N . ASP A 1 166 ? 3.240 -1.676 6.375 1.00 82.00 166 ASP A N 1
ATOM 1308 C CA . ASP A 1 166 ? 2.840 -0.636 7.309 1.00 82.00 166 ASP A CA 1
ATOM 1309 C C . ASP A 1 166 ? 2.954 -1.175 8.744 1.00 82.00 166 ASP A C 1
ATOM 1311 O O . ASP A 1 166 ? 2.339 -2.179 9.114 1.00 82.00 166 ASP A O 1
ATOM 1315 N N . ILE A 1 167 ? 3.816 -0.549 9.539 1.00 82.00 167 ILE A N 1
ATOM 1316 C CA . ILE A 1 167 ? 4.102 -0.912 10.934 1.00 82.00 167 ILE A CA 1
ATOM 1317 C C . ILE A 1 167 ? 3.288 -0.013 11.879 1.00 82.00 167 ILE A C 1
ATOM 1319 O O . ILE A 1 167 ? 3.451 -0.058 13.100 1.00 82.00 167 ILE A O 1
ATOM 1323 N N . GLY A 1 168 ? 2.384 0.805 11.342 1.00 74.38 168 GLY A N 1
ATOM 1324 C CA . GLY A 1 168 ? 1.583 1.705 12.137 1.00 74.38 168 GLY A CA 1
ATOM 1325 C C . GLY A 1 168 ? 2.451 2.794 12.769 1.00 74.38 168 GLY A C 1
ATOM 1326 O O . GLY A 1 168 ? 2.855 3.729 12.085 1.00 74.38 168 GLY A O 1
ATOM 1327 N N . GLU A 1 169 ? 2.689 2.734 14.090 1.00 65.69 169 GLU A N 1
ATOM 1328 C CA . GLU A 1 169 ? 3.181 3.906 14.865 1.00 65.69 169 GLU A CA 1
ATOM 1329 C C . GLU A 1 169 ? 4.632 4.217 14.530 1.00 65.69 169 GLU A C 1
ATOM 1331 O O . GLU A 1 169 ? 5.081 5.357 14.610 1.00 65.69 169 GLU A O 1
ATOM 1336 N N . TYR A 1 170 ? 5.339 3.187 14.083 1.00 73.75 170 TYR A N 1
ATOM 1337 C CA . TYR A 1 170 ? 6.715 3.260 13.624 1.00 73.75 170 TYR A CA 1
ATOM 1338 C C . TYR A 1 170 ? 6.818 3.621 12.135 1.00 73.75 170 TYR A C 1
ATOM 1340 O O . TYR A 1 170 ? 7.921 3.678 11.594 1.00 73.75 170 TYR A O 1
ATOM 1348 N N . GLY A 1 171 ? 5.684 3.880 11.477 1.00 72.62 171 GLY A N 1
ATOM 1349 C CA . GLY A 1 171 ? 5.596 4.232 10.071 1.00 72.62 171 GLY A CA 1
ATOM 1350 C C . GLY A 1 171 ? 5.615 3.013 9.155 1.00 72.62 171 GLY A C 1
ATOM 1351 O O . GLY A 1 171 ? 5.007 1.980 9.424 1.00 72.62 171 GLY A O 1
ATOM 1352 N N . ALA A 1 172 ? 6.327 3.159 8.049 1.00 81.25 172 ALA A N 1
ATOM 1353 C CA . ALA A 1 172 ? 6.282 2.292 6.890 1.00 81.25 172 ALA A CA 1
ATOM 1354 C C . ALA A 1 172 ? 7.677 1.748 6.579 1.00 81.25 172 ALA A C 1
ATOM 1356 O O . ALA A 1 172 ? 8.640 2.514 6.569 1.00 81.25 172 ALA A O 1
ATOM 1357 N N . LEU A 1 173 ? 7.786 0.458 6.262 1.00 86.06 173 LEU A N 1
ATOM 1358 C CA . LEU A 1 173 ? 9.041 -0.149 5.820 1.00 86.06 173 LEU A CA 1
ATOM 1359 C C . LEU A 1 173 ? 8.842 -0.867 4.489 1.00 86.06 173 LEU A C 1
ATOM 1361 O O . LEU A 1 173 ? 7.911 -1.652 4.340 1.00 86.06 173 LEU A O 1
ATOM 1365 N N . SER A 1 174 ? 9.742 -0.638 3.540 1.00 85.38 174 SER A N 1
ATOM 1366 C CA . SER A 1 174 ? 9.818 -1.381 2.283 1.00 85.38 174 SER A CA 1
ATOM 1367 C C . SER A 1 174 ? 11.223 -1.925 2.085 1.00 85.38 174 SER A C 1
ATOM 1369 O O . SER A 1 174 ? 12.200 -1.270 2.442 1.00 85.38 174 SER A O 1
ATOM 1371 N N . PHE A 1 175 ? 11.310 -3.118 1.517 1.00 89.69 175 PHE A N 1
ATOM 1372 C CA . PHE A 1 175 ? 12.554 -3.746 1.107 1.00 89.69 175 PHE A CA 1
ATOM 1373 C C . PHE A 1 175 ? 12.375 -4.308 -0.297 1.00 89.69 175 PHE A C 1
ATOM 1375 O O . PHE A 1 175 ? 11.399 -5.021 -0.551 1.00 89.69 175 PHE A O 1
ATOM 1382 N N . ASP A 1 176 ? 13.316 -4.021 -1.188 1.00 89.00 176 ASP A N 1
ATOM 1383 C CA . ASP A 1 176 ? 13.345 -4.582 -2.528 1.00 89.00 176 ASP A CA 1
ATOM 1384 C C . ASP A 1 176 ? 14.738 -5.068 -2.910 1.00 89.00 176 ASP A C 1
ATOM 1386 O O . ASP A 1 176 ? 15.757 -4.622 -2.400 1.00 89.00 176 ASP A O 1
ATOM 1390 N N . TRP A 1 177 ? 14.764 -6.056 -3.792 1.00 88.06 177 TRP A N 1
ATOM 1391 C CA . TRP A 1 177 ? 15.973 -6.589 -4.378 1.00 88.06 177 TRP A CA 1
ATOM 1392 C C . TRP A 1 177 ? 15.784 -6.638 -5.886 1.00 88.06 177 TRP A C 1
ATOM 1394 O O . TRP A 1 177 ? 14.890 -7.315 -6.407 1.00 88.06 177 TRP A O 1
ATOM 1404 N N . LYS A 1 178 ? 16.661 -5.920 -6.588 1.00 87.44 178 LYS A N 1
ATOM 1405 C CA . LYS A 1 178 ? 16.771 -5.933 -8.042 1.00 87.44 178 LYS A CA 1
ATOM 1406 C C . LYS A 1 178 ? 18.094 -6.539 -8.480 1.00 87.44 178 LYS A C 1
ATOM 1408 O O . LYS A 1 178 ? 19.163 -6.173 -7.992 1.00 87.44 178 LYS A O 1
ATOM 1413 N N . THR A 1 179 ? 18.031 -7.454 -9.436 1.00 87.31 179 THR A N 1
ATOM 1414 C CA . THR A 1 179 ? 19.214 -8.000 -10.099 1.00 87.31 179 THR A CA 1
ATOM 1415 C C . THR A 1 179 ? 19.059 -7.887 -11.600 1.00 87.31 179 THR A C 1
ATOM 1417 O O . THR A 1 179 ? 17.991 -8.158 -12.144 1.00 87.31 179 THR A O 1
ATOM 1420 N N . SER A 1 180 ? 20.139 -7.508 -12.268 1.00 86.69 180 SER A N 1
ATOM 1421 C CA . SER A 1 180 ? 20.179 -7.383 -13.713 1.00 86.69 180 SER A CA 1
ATOM 1422 C C . SER A 1 180 ? 21.401 -8.072 -14.304 1.00 86.69 180 SER A C 1
ATOM 1424 O O . SER A 1 180 ? 22.452 -8.172 -13.673 1.00 86.69 180 SER A O 1
ATOM 1426 N N . VAL A 1 181 ? 21.243 -8.575 -15.522 1.00 84.12 181 VAL A N 1
ATOM 1427 C CA . VAL A 1 181 ? 22.308 -9.170 -16.327 1.00 84.12 181 VAL A CA 1
ATOM 1428 C C . VAL A 1 181 ? 22.255 -8.526 -17.701 1.00 84.12 181 VAL A C 1
ATOM 1430 O O . VAL A 1 181 ? 21.279 -8.696 -18.440 1.00 84.12 181 VAL A O 1
ATOM 1433 N N . SER A 1 182 ? 23.310 -7.795 -18.037 1.00 79.50 182 SER A N 1
ATOM 1434 C CA . SER A 1 182 ? 23.519 -7.196 -19.350 1.00 79.50 182 SER A CA 1
ATOM 1435 C C . SER A 1 182 ? 24.478 -8.055 -20.168 1.00 79.50 182 SER A C 1
ATOM 1437 O O . SER A 1 182 ? 25.460 -8.583 -19.639 1.00 79.50 182 SER A O 1
ATOM 1439 N N . LYS A 1 183 ? 24.188 -8.210 -21.459 1.00 68.56 183 LYS A N 1
ATOM 1440 C CA . LYS A 1 183 ? 25.062 -8.875 -22.426 1.00 68.56 183 LYS A CA 1
ATOM 1441 C C . LYS A 1 183 ? 25.586 -7.836 -23.406 1.00 68.56 183 LYS A C 1
ATOM 1443 O O . LYS A 1 183 ? 24.823 -7.333 -24.228 1.00 68.56 183 LYS A O 1
ATOM 1448 N N . THR A 1 184 ? 26.886 -7.581 -23.340 1.00 57.72 184 THR A N 1
ATOM 1449 C CA . THR A 1 184 ? 27.630 -6.778 -24.316 1.00 57.72 184 THR A CA 1
ATOM 1450 C C . THR A 1 184 ? 28.509 -7.726 -25.138 1.00 57.72 184 THR A C 1
ATOM 1452 O O . THR A 1 184 ? 28.915 -8.769 -24.627 1.00 57.72 184 THR A O 1
ATOM 1455 N N . ASP A 1 185 ? 28.822 -7.395 -26.397 1.00 53.94 185 ASP A N 1
ATOM 1456 C CA . ASP A 1 185 ? 29.562 -8.256 -27.350 1.00 53.94 185 ASP A CA 1
ATOM 1457 C C . ASP A 1 185 ? 30.910 -8.819 -26.834 1.00 53.94 185 ASP A C 1
ATOM 1459 O O . ASP A 1 185 ? 31.471 -9.742 -27.425 1.00 53.94 185 ASP A O 1
ATOM 1463 N N . THR A 1 186 ? 31.430 -8.309 -25.715 1.00 54.09 186 THR A N 1
ATOM 1464 C CA . THR A 1 186 ? 32.700 -8.709 -25.094 1.00 54.09 186 THR A CA 1
ATOM 1465 C C . THR A 1 186 ? 32.597 -9.233 -23.652 1.00 54.09 186 THR A C 1
ATOM 1467 O O . THR A 1 186 ? 33.578 -9.801 -23.168 1.00 54.09 186 THR A O 1
ATOM 1470 N N . SER A 1 187 ? 31.460 -9.109 -22.951 1.00 49.22 187 SER A N 1
ATOM 1471 C CA . SER A 1 187 ? 31.317 -9.555 -21.548 1.00 49.22 187 SER A CA 1
ATOM 1472 C C . SER A 1 187 ? 29.857 -9.626 -21.063 1.00 49.22 187 SER A C 1
ATOM 1474 O O . SER A 1 187 ? 28.972 -8.932 -21.562 1.00 49.22 187 SER A O 1
ATOM 1476 N N . ASN A 1 188 ? 29.612 -10.458 -20.040 1.00 60.34 188 ASN A N 1
ATOM 1477 C CA . ASN A 1 188 ? 28.389 -10.394 -19.232 1.00 60.34 188 ASN A CA 1
ATOM 1478 C C . ASN A 1 188 ? 28.648 -9.490 -18.022 1.00 60.34 188 ASN A C 1
ATOM 1480 O O . ASN A 1 188 ? 29.579 -9.750 -17.257 1.00 60.34 188 ASN A O 1
ATOM 1484 N N . GLU A 1 189 ? 27.810 -8.478 -17.822 1.00 64.81 189 GLU A N 1
ATOM 1485 C CA . GLU A 1 189 ? 27.865 -7.593 -16.657 1.00 64.81 189 GLU A CA 1
ATOM 1486 C C . GLU A 1 189 ? 26.650 -7.834 -15.759 1.00 64.81 189 GLU A C 1
ATOM 1488 O O . GLU A 1 189 ? 25.508 -7.817 -16.223 1.00 64.81 189 GLU A O 1
ATOM 1493 N N . ASN A 1 190 ? 26.896 -8.067 -14.468 1.00 71.44 190 ASN A N 1
ATOM 1494 C CA . ASN A 1 190 ? 25.851 -8.288 -13.471 1.00 71.44 190 ASN A CA 1
ATOM 1495 C C . ASN A 1 190 ? 25.691 -7.032 -12.606 1.00 71.44 190 ASN A C 1
ATOM 1497 O O . ASN A 1 190 ? 26.670 -6.538 -12.048 1.00 71.44 190 ASN A O 1
ATOM 1501 N N . GLY A 1 191 ? 24.460 -6.545 -12.470 1.00 63.75 191 GLY A N 1
ATOM 1502 C CA . GLY A 1 191 ? 24.089 -5.456 -11.571 1.00 63.75 191 GLY A CA 1
ATOM 1503 C C . GLY A 1 191 ? 23.226 -5.956 -10.412 1.00 63.75 191 GLY A C 1
ATOM 1504 O O . GLY A 1 191 ? 22.350 -6.806 -10.593 1.00 63.75 191 GLY A O 1
ATOM 1505 N N . HIS A 1 192 ? 23.449 -5.405 -9.218 1.00 65.50 192 HIS A N 1
ATOM 1506 C CA . HIS A 1 192 ? 22.615 -5.637 -8.038 1.00 65.50 192 HIS A CA 1
ATOM 1507 C C . HIS A 1 192 ? 22.257 -4.293 -7.400 1.00 65.50 192 HIS A C 1
ATOM 1509 O O . HIS A 1 192 ? 23.129 -3.439 -7.241 1.00 65.50 192 HIS A O 1
ATOM 1515 N N . ALA A 1 193 ? 20.990 -4.117 -7.035 1.00 64.75 193 ALA A N 1
ATOM 1516 C CA . ALA A 1 193 ? 20.504 -2.992 -6.245 1.00 64.75 193 ALA A CA 1
ATOM 1517 C C . ALA A 1 193 ? 19.637 -3.519 -5.089 1.00 64.75 193 ALA A C 1
ATOM 1519 O O . ALA A 1 193 ? 18.903 -4.501 -5.270 1.00 64.75 193 ALA A O 1
ATOM 1520 N N . TYR A 1 194 ? 19.767 -2.875 -3.927 1.00 60.66 194 TYR A N 1
ATOM 1521 C CA . TYR A 1 194 ? 19.065 -3.161 -2.671 1.00 60.66 194 TYR A CA 1
ATOM 1522 C C . TYR A 1 194 ? 18.461 -1.873 -2.114 1.00 60.66 194 TYR A C 1
ATOM 1524 O O . TYR A 1 194 ? 19.027 -0.799 -2.440 1.00 60.66 194 TYR A O 1
#